Protein AF-A0A971G5B1-F1 (afdb_monomer_lite)

Structure (mmCIF, N/CA/C/O backbone):
data_AF-A0A971G5B1-F1
#
_entry.id   AF-A0A971G5B1-F1
#
loop_
_atom_site.group_PDB
_atom_site.id
_atom_site.type_symbol
_atom_site.label_atom_id
_atom_site.label_alt_id
_atom_site.label_comp_id
_atom_site.label_asym_id
_atom_site.label_entity_id
_atom_site.label_seq_id
_atom_site.pdbx_PDB_ins_code
_atom_site.Cartn_x
_atom_site.Cartn_y
_atom_site.Cartn_z
_atom_site.occupancy
_atom_site.B_iso_or_equiv
_atom_site.auth_seq_id
_atom_site.auth_comp_id
_atom_site.auth_asym_id
_atom_site.auth_atom_id
_atom_site.pdbx_PDB_model_num
ATOM 1 N N . MET A 1 1 ? 27.894 14.977 -51.352 1.00 36.97 1 MET A N 1
ATOM 2 C CA . MET A 1 1 ? 27.233 13.799 -50.747 1.00 36.97 1 MET A CA 1
ATOM 3 C C . MET A 1 1 ? 27.047 14.067 -49.264 1.00 36.97 1 MET A C 1
ATOM 5 O O . MET A 1 1 ? 28.036 14.262 -48.574 1.00 36.97 1 MET A O 1
ATOM 9 N N . ASN A 1 2 ? 25.802 14.174 -48.800 1.00 44.31 2 ASN A N 1
ATOM 10 C CA . ASN A 1 2 ? 25.480 14.494 -47.409 1.00 44.31 2 ASN A CA 1
ATOM 11 C C . ASN A 1 2 ? 25.246 13.177 -46.652 1.00 44.31 2 ASN A C 1
ATOM 13 O O . ASN A 1 2 ? 24.113 12.721 -46.500 1.00 44.31 2 ASN A O 1
ATOM 17 N N . THR A 1 3 ? 26.331 12.490 -46.297 1.00 57.59 3 THR A N 1
ATOM 18 C CA . THR A 1 3 ? 26.270 11.189 -45.623 1.00 57.59 3 THR A CA 1
ATOM 19 C C . THR A 1 3 ? 25.831 11.422 -44.182 1.00 57.59 3 THR A C 1
ATOM 21 O O . THR A 1 3 ? 26.613 11.898 -43.359 1.00 57.59 3 THR A O 1
ATOM 24 N N . ARG A 1 4 ? 24.560 11.150 -43.868 1.00 64.31 4 ARG A N 1
ATOM 25 C CA . ARG A 1 4 ? 24.084 11.234 -42.486 1.00 64.31 4 ARG A CA 1
ATOM 26 C C . ARG A 1 4 ? 24.861 10.215 -41.618 1.00 64.31 4 ARG A C 1
ATOM 28 O O . ARG A 1 4 ? 25.133 9.085 -42.034 1.00 64.31 4 ARG A O 1
ATOM 35 N N . MET A 1 5 ? 25.291 10.669 -40.438 1.00 75.19 5 MET A N 1
ATOM 36 C CA . MET A 1 5 ? 26.147 9.941 -39.484 1.00 75.19 5 MET A CA 1
ATOM 37 C C . MET A 1 5 ? 25.308 9.247 -38.396 1.00 75.19 5 MET A C 1
ATOM 39 O O . MET A 1 5 ? 25.526 9.428 -37.199 1.00 75.19 5 MET A O 1
ATOM 43 N N . ASP A 1 6 ? 24.299 8.496 -38.829 1.00 77.75 6 ASP A N 1
ATOM 44 C CA . ASP A 1 6 ? 23.228 7.913 -38.001 1.00 77.75 6 ASP A CA 1
ATOM 45 C C . ASP A 1 6 ? 23.685 6.707 -37.173 1.00 77.75 6 ASP A C 1
ATOM 47 O O . ASP A 1 6 ? 23.253 6.534 -36.033 1.00 77.75 6 ASP A O 1
ATOM 51 N N . THR A 1 7 ? 24.577 5.872 -37.711 1.00 84.12 7 THR A N 1
ATOM 52 C CA . THR A 1 7 ? 25.009 4.641 -37.036 1.00 84.12 7 THR A CA 1
ATOM 53 C C . THR A 1 7 ? 26.331 4.821 -36.290 1.00 84.12 7 THR A C 1
ATOM 55 O O . THR A 1 7 ? 27.147 5.697 -36.588 1.00 84.12 7 THR A O 1
ATOM 58 N N . LYS A 1 8 ? 26.553 3.994 -35.261 1.00 83.25 8 LYS A N 1
ATOM 59 C CA . LYS A 1 8 ? 27.810 3.972 -34.489 1.00 83.25 8 LYS A CA 1
ATOM 60 C C . LYS A 1 8 ? 29.012 3.639 -35.380 1.00 83.25 8 LYS A C 1
ATOM 62 O O . LYS A 1 8 ? 30.031 4.312 -35.292 1.00 83.25 8 LYS A O 1
ATOM 67 N N . GLU A 1 9 ? 28.868 2.651 -36.254 1.00 85.81 9 GLU A N 1
ATOM 68 C CA . GLU A 1 9 ? 29.929 2.181 -37.153 1.00 85.81 9 GLU A CA 1
ATOM 69 C C . GLU A 1 9 ? 30.379 3.270 -38.129 1.00 85.81 9 GLU A C 1
ATOM 71 O O . GLU A 1 9 ? 31.570 3.551 -38.218 1.00 85.81 9 GLU A O 1
ATOM 76 N N . LYS A 1 10 ? 29.433 3.973 -38.772 1.00 86.12 10 LYS A N 1
ATOM 77 C CA . LYS A 1 10 ? 29.744 5.098 -39.672 1.00 86.12 10 LYS A CA 1
ATOM 78 C C . LYS A 1 10 ? 30.523 6.206 -38.955 1.00 86.12 10 LYS A C 1
ATOM 80 O O . LYS A 1 10 ? 31.469 6.754 -39.514 1.00 86.12 10 LYS A O 1
ATOM 85 N N . ARG A 1 11 ? 30.147 6.522 -37.707 1.00 84.88 11 ARG A N 1
ATOM 86 C CA . ARG A 1 11 ? 30.820 7.547 -36.888 1.00 84.88 11 ARG A CA 1
ATOM 87 C C . ARG A 1 11 ? 32.252 7.160 -36.525 1.00 84.88 11 ARG A C 1
ATOM 89 O O . ARG A 1 11 ? 33.137 8.011 -36.580 1.00 84.88 11 ARG A O 1
ATOM 96 N N . LEU A 1 12 ? 32.475 5.895 -36.173 1.00 86.50 12 LEU A N 1
ATOM 97 C CA . LEU A 1 12 ? 33.806 5.378 -35.853 1.00 86.50 12 LEU A CA 1
ATOM 98 C C . LEU A 1 12 ? 34.696 5.310 -37.096 1.00 86.50 12 LEU A C 1
ATOM 100 O O . LEU A 1 12 ? 35.807 5.826 -37.046 1.00 86.50 12 LEU A O 1
ATOM 104 N N . ALA A 1 13 ? 34.177 4.796 -38.214 1.00 87.00 13 ALA A N 1
ATOM 105 C CA . ALA A 1 13 ? 34.902 4.724 -39.482 1.00 87.00 13 ALA A CA 1
ATOM 106 C C . ALA A 1 13 ? 35.325 6.114 -39.986 1.00 87.00 13 ALA A C 1
ATOM 108 O O . ALA A 1 13 ? 36.466 6.311 -40.399 1.00 87.00 13 ALA A O 1
ATOM 109 N N . TRP A 1 14 ? 34.439 7.114 -39.889 1.00 88.06 14 TRP A N 1
ATOM 110 C CA . TRP A 1 14 ? 34.781 8.492 -40.251 1.00 88.06 14 TRP A CA 1
ATOM 111 C C . TRP A 1 14 ? 35.889 9.061 -39.361 1.00 88.06 14 TRP A C 1
ATOM 113 O O . TRP A 1 14 ? 36.823 9.698 -39.848 1.00 88.06 14 TRP A O 1
ATOM 123 N N . ARG A 1 15 ? 35.805 8.816 -38.048 1.00 88.31 15 ARG A N 1
ATOM 124 C CA . ARG A 1 15 ? 36.831 9.260 -37.105 1.00 88.31 15 ARG A CA 1
ATOM 125 C C . ARG A 1 15 ? 38.169 8.591 -37.399 1.00 88.31 15 ARG A C 1
ATOM 127 O O . ARG A 1 15 ? 39.179 9.278 -37.431 1.00 88.31 15 ARG A O 1
ATOM 134 N N . GLU A 1 16 ? 38.187 7.285 -37.637 1.00 88.06 16 GLU A N 1
ATOM 135 C CA . GLU A 1 16 ? 39.403 6.553 -38.005 1.00 88.06 16 GLU A CA 1
ATOM 136 C C . GLU A 1 16 ? 40.026 7.101 -39.288 1.00 88.06 16 GLU A C 1
ATOM 138 O O . GLU A 1 16 ? 41.224 7.374 -39.305 1.00 88.06 16 GLU A O 1
ATOM 143 N N . GLN A 1 17 ? 39.213 7.388 -40.309 1.00 88.50 17 GLN A N 1
ATOM 144 C CA . GLN A 1 17 ? 39.678 8.029 -41.538 1.00 88.50 17 GLN A CA 1
ATOM 145 C C . GLN A 1 17 ? 40.284 9.420 -41.272 1.00 88.50 17 GLN A C 1
ATOM 147 O O . GLN A 1 17 ? 41.329 9.761 -41.831 1.00 88.50 17 GLN A O 1
ATOM 152 N N . ALA A 1 18 ? 39.668 10.223 -40.398 1.00 85.69 18 ALA A N 1
ATOM 153 C CA . ALA A 1 18 ? 40.193 11.529 -40.001 1.00 85.69 18 ALA A CA 1
ATOM 154 C C . ALA A 1 18 ? 41.517 11.415 -39.218 1.00 85.69 18 ALA A C 1
ATOM 156 O O . ALA A 1 18 ? 42.443 12.192 -39.460 1.00 85.69 18 ALA A O 1
ATOM 157 N N . LEU A 1 19 ? 41.638 10.428 -38.322 1.00 88.94 19 LEU A N 1
ATOM 158 C CA . LEU A 1 19 ? 42.871 10.142 -37.581 1.00 88.94 19 LEU A CA 1
ATOM 159 C C . LEU A 1 19 ? 43.990 9.661 -38.515 1.00 88.94 19 LEU A C 1
ATOM 161 O O . LEU A 1 19 ? 45.132 10.094 -38.380 1.00 88.94 19 LEU A O 1
ATOM 165 N N . GLU A 1 20 ? 43.679 8.806 -39.490 1.00 90.44 20 GLU A N 1
ATOM 166 C CA . GLU A 1 20 ? 44.644 8.339 -40.489 1.00 90.44 20 GLU A CA 1
ATOM 167 C C . GLU A 1 20 ? 45.128 9.489 -41.386 1.00 90.44 20 GLU A C 1
ATOM 169 O O . GLU A 1 20 ? 46.328 9.631 -41.629 1.00 90.44 20 GLU A O 1
ATOM 174 N N . ALA A 1 21 ? 44.216 10.362 -41.826 1.00 88.06 21 ALA A N 1
ATOM 175 C CA . ALA A 1 21 ? 44.566 11.563 -42.580 1.00 88.06 21 ALA A CA 1
ATOM 176 C C . ALA A 1 21 ? 45.463 12.514 -41.769 1.00 88.06 21 ALA A C 1
ATOM 178 O O . ALA A 1 21 ? 46.390 13.104 -42.326 1.00 88.06 21 ALA A O 1
ATOM 179 N N . ALA A 1 22 ? 45.231 12.638 -40.459 1.00 87.06 22 ALA A N 1
ATOM 180 C CA . ALA A 1 22 ? 46.085 13.421 -39.571 1.00 87.06 22 ALA A CA 1
ATOM 181 C C . ALA A 1 22 ? 47.486 12.801 -39.418 1.00 87.06 22 ALA A C 1
ATOM 183 O O . ALA A 1 22 ? 48.481 13.515 -39.538 1.00 87.06 22 ALA A O 1
ATOM 184 N N . ARG A 1 23 ? 47.586 11.472 -39.259 1.00 90.56 23 ARG A N 1
ATOM 185 C CA . ARG A 1 23 ? 48.877 10.754 -39.223 1.00 90.56 23 ARG A CA 1
ATOM 186 C C . ARG A 1 23 ? 49.682 10.966 -40.506 1.00 90.56 23 ARG A C 1
ATOM 188 O O . ARG A 1 23 ? 50.871 11.252 -40.436 1.00 90.56 23 ARG A O 1
ATOM 195 N N . LYS A 1 24 ? 49.032 10.912 -41.677 1.00 89.69 24 LYS A N 1
ATOM 196 C CA . LYS A 1 24 ? 49.673 11.185 -42.983 1.00 89.69 24 LYS A CA 1
ATOM 197 C C . LYS A 1 24 ? 50.220 12.612 -43.101 1.00 89.69 24 LYS A C 1
ATOM 199 O O . LYS A 1 24 ? 51.158 12.838 -43.855 1.00 89.69 24 LYS A O 1
ATOM 204 N N . ARG A 1 25 ? 49.654 13.564 -42.355 1.00 84.44 25 ARG A N 1
ATOM 205 C CA . ARG A 1 25 ? 50.124 14.958 -42.272 1.00 84.44 25 ARG A CA 1
ATOM 206 C C . ARG A 1 25 ? 51.208 15.175 -41.207 1.00 84.44 25 ARG A C 1
ATOM 208 O O . ARG A 1 25 ? 51.623 16.310 -41.013 1.00 84.44 25 ARG A O 1
ATOM 215 N N . GLY A 1 26 ? 51.656 14.117 -40.526 1.00 86.62 26 GLY A N 1
ATOM 216 C CA . GLY A 1 26 ? 52.679 14.190 -39.481 1.00 86.62 26 GLY A CA 1
ATOM 217 C C . GLY A 1 26 ? 52.151 14.597 -38.103 1.00 86.62 26 GLY A C 1
ATOM 218 O O . GLY A 1 26 ? 52.939 15.004 -37.255 1.00 86.62 26 GLY A O 1
ATOM 219 N N . ALA A 1 27 ? 50.837 14.512 -37.864 1.00 90.06 27 ALA A N 1
ATOM 220 C CA . ALA A 1 27 ? 50.267 14.798 -36.551 1.00 90.06 27 ALA A CA 1
ATOM 221 C C . ALA A 1 27 ? 50.475 13.643 -35.561 1.00 90.06 27 ALA A C 1
ATOM 223 O O . ALA A 1 27 ? 50.346 12.466 -35.911 1.00 90.06 27 ALA A O 1
ATOM 224 N N . THR A 1 28 ? 50.712 13.993 -34.300 1.00 92.00 28 THR A N 1
ATOM 225 C CA . THR A 1 28 ? 50.789 13.059 -33.177 1.00 92.00 28 THR A CA 1
ATOM 226 C C . THR A 1 28 ? 49.380 12.713 -32.714 1.00 92.00 28 THR A C 1
ATOM 228 O O . THR A 1 28 ? 48.596 13.595 -32.366 1.00 92.00 28 THR A O 1
ATOM 231 N N . VAL A 1 29 ? 49.047 11.422 -32.704 1.00 93.06 29 VAL A N 1
ATOM 232 C CA . VAL A 1 29 ? 47.752 10.916 -32.232 1.00 93.06 29 VAL A CA 1
ATOM 233 C C . VAL A 1 29 ? 47.970 10.112 -30.957 1.00 93.06 29 VAL A C 1
ATOM 235 O O . VAL A 1 29 ? 48.630 9.075 -30.997 1.00 93.06 29 VAL A O 1
ATOM 238 N N . THR A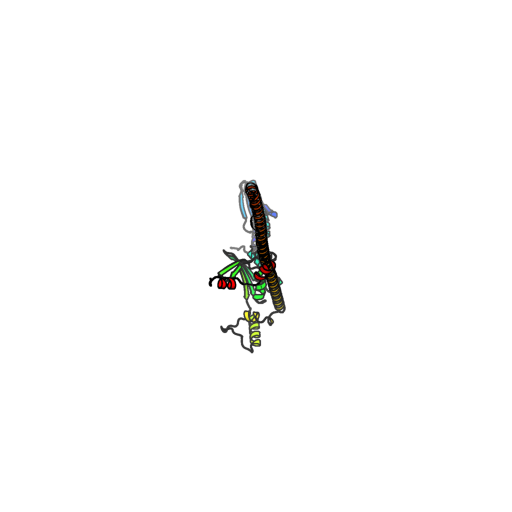 1 30 ? 47.377 10.559 -29.853 1.00 93.06 30 THR A N 1
ATOM 239 C CA . THR A 1 30 ? 47.494 9.925 -28.533 1.00 93.06 30 THR A CA 1
ATOM 240 C C . THR A 1 30 ? 46.123 9.472 -28.046 1.00 93.06 30 THR A C 1
ATOM 242 O O . THR A 1 30 ? 45.138 10.207 -28.143 1.00 93.06 30 THR A O 1
ATOM 245 N N . HIS A 1 31 ? 46.061 8.249 -27.523 1.00 92.25 31 HIS A N 1
ATOM 246 C CA . HIS A 1 31 ? 44.866 7.681 -26.909 1.00 92.25 31 HIS A CA 1
ATOM 247 C C . HIS A 1 31 ? 44.945 7.845 -25.389 1.00 92.25 31 HIS A C 1
ATOM 249 O O . HIS A 1 31 ? 45.971 7.510 -24.805 1.00 92.25 31 HIS A O 1
ATOM 255 N N . HIS A 1 32 ? 43.853 8.306 -24.775 1.00 91.06 32 HIS A N 1
ATOM 256 C CA . HIS A 1 32 ? 43.714 8.528 -23.331 1.00 91.06 32 HIS A CA 1
ATOM 257 C C . HIS A 1 32 ? 42.562 7.658 -22.795 1.00 91.06 32 HIS A C 1
ATOM 259 O O . HIS A 1 32 ? 41.411 8.116 -22.749 1.00 91.06 32 HIS A O 1
ATOM 265 N N . PRO A 1 33 ? 42.810 6.368 -22.479 1.00 89.12 33 PRO A N 1
ATOM 266 C CA . PRO A 1 33 ? 41.766 5.418 -22.083 1.00 89.12 33 PRO A CA 1
ATOM 267 C C . PRO A 1 33 ? 40.991 5.830 -20.826 1.00 89.12 33 PRO A C 1
ATOM 269 O O . PRO A 1 33 ? 39.790 5.591 -20.735 1.00 89.12 33 PRO A O 1
ATOM 272 N N . GLU A 1 34 ? 41.653 6.476 -19.870 1.00 88.69 34 GLU A N 1
ATOM 273 C CA . GLU A 1 34 ? 41.079 6.942 -18.606 1.00 88.69 34 GLU A CA 1
ATOM 274 C C . GLU A 1 34 ? 39.993 8.010 -18.797 1.00 88.69 34 GLU A C 1
ATOM 276 O O . GLU A 1 34 ? 39.015 8.046 -18.046 1.00 88.69 34 GLU A O 1
ATOM 281 N N . ALA A 1 35 ? 40.137 8.846 -19.827 1.00 87.88 35 ALA A N 1
ATOM 282 C CA . ALA A 1 35 ? 39.182 9.886 -20.197 1.00 87.88 35 ALA A CA 1
ATOM 283 C C . ALA A 1 35 ? 38.205 9.438 -21.302 1.00 87.88 35 ALA A C 1
ATOM 285 O O . ALA A 1 35 ? 37.265 10.172 -21.618 1.00 87.88 35 ALA A O 1
ATOM 286 N N . ASP A 1 36 ? 38.401 8.246 -21.881 1.00 90.88 36 ASP A N 1
ATOM 287 C CA . ASP A 1 36 ? 37.715 7.800 -23.100 1.00 90.88 36 ASP A CA 1
ATOM 288 C C . ASP A 1 36 ? 37.842 8.856 -24.220 1.00 90.88 36 ASP A C 1
ATOM 290 O O . ASP A 1 36 ? 36.853 9.251 -24.838 1.00 90.88 36 ASP A O 1
ATOM 294 N N . SER A 1 37 ? 39.058 9.376 -24.439 1.00 92.75 37 SER A N 1
ATOM 295 C CA . SER A 1 37 ? 39.327 10.462 -25.395 1.00 92.75 37 SER A CA 1
ATOM 296 C C . SER A 1 37 ? 40.548 10.173 -26.274 1.00 92.75 37 SER A C 1
ATOM 298 O O . SER A 1 37 ? 41.476 9.464 -25.887 1.00 92.75 37 SER A O 1
ATOM 300 N N . ILE A 1 38 ? 40.565 10.742 -27.480 1.00 93.81 38 ILE A N 1
ATOM 301 C CA . ILE A 1 38 ? 41.700 10.692 -28.414 1.00 93.81 38 ILE A CA 1
ATOM 302 C C . ILE A 1 38 ? 42.102 12.124 -28.747 1.00 93.81 38 ILE A C 1
ATOM 304 O O . ILE A 1 38 ? 41.263 12.904 -29.198 1.00 93.81 38 ILE A O 1
ATOM 308 N N . SER A 1 39 ? 43.375 12.465 -28.560 1.00 93.50 39 SER A N 1
ATOM 309 C CA . SER A 1 39 ? 43.924 13.771 -28.931 1.00 93.50 39 SER A CA 1
ATOM 310 C C . SER A 1 39 ? 44.787 13.670 -30.183 1.00 93.50 39 SER A C 1
ATOM 312 O O . SER A 1 39 ? 45.594 12.753 -30.316 1.00 93.50 39 SER A O 1
ATOM 314 N N . VAL A 1 40 ? 44.657 14.648 -31.070 1.00 93.62 40 VAL A N 1
ATOM 315 C CA . VAL A 1 40 ? 45.487 14.842 -32.259 1.00 93.62 40 VAL A CA 1
ATOM 316 C C . VAL A 1 40 ? 46.152 16.201 -32.137 1.00 93.62 40 VAL A C 1
ATOM 318 O O . VAL A 1 40 ? 45.446 17.206 -32.044 1.00 93.62 40 VAL A O 1
ATOM 321 N N . SER A 1 41 ? 47.479 16.246 -32.148 1.00 92.94 41 SER A N 1
ATOM 322 C CA . SER A 1 41 ? 48.231 17.496 -32.103 1.00 92.94 41 SER A CA 1
ATOM 323 C C . SER A 1 41 ? 49.297 17.569 -33.185 1.00 92.94 41 SER A C 1
ATOM 325 O O . SER A 1 41 ? 49.881 16.560 -33.575 1.00 92.94 41 SER A O 1
ATOM 327 N N . TRP A 1 42 ? 49.543 18.766 -33.707 1.00 91.69 42 TRP A N 1
ATOM 328 C CA . TRP A 1 42 ? 50.647 19.009 -34.635 1.00 91.69 42 TRP A CA 1
ATOM 329 C C . TRP A 1 42 ? 51.086 20.466 -34.603 1.00 91.69 42 TRP A C 1
ATOM 331 O O . TRP A 1 42 ? 50.333 21.362 -34.216 1.00 91.69 42 TRP A O 1
ATOM 341 N N . GLN A 1 43 ? 52.322 20.700 -35.027 1.00 89.75 43 GLN A N 1
ATOM 342 C CA . GLN A 1 43 ? 52.901 22.030 -35.128 1.00 89.75 43 GLN A CA 1
ATOM 343 C C . GLN A 1 43 ? 52.883 22.489 -36.589 1.00 89.75 43 GLN A C 1
ATOM 345 O O . GLN A 1 43 ? 53.393 21.805 -37.473 1.00 89.75 43 GLN A O 1
ATOM 350 N N . SER A 1 44 ? 52.297 23.658 -36.843 1.00 82.31 44 SER A N 1
ATOM 351 C CA . SER A 1 44 ? 52.205 24.276 -38.166 1.00 82.31 44 SER A CA 1
ATOM 352 C C . SER A 1 44 ? 53.017 25.574 -38.189 1.00 82.31 44 SER A C 1
ATOM 354 O O . SER A 1 44 ? 52.467 26.660 -38.022 1.00 82.31 44 SER A O 1
ATOM 356 N N . GLY A 1 45 ? 54.330 25.471 -38.402 1.00 81.25 45 GLY A N 1
ATOM 357 C CA . GLY A 1 45 ? 55.264 26.606 -38.353 1.00 81.25 45 GLY A CA 1
ATOM 358 C C . GLY A 1 45 ? 55.790 26.902 -36.941 1.00 81.25 45 GLY A C 1
ATOM 359 O O . GLY A 1 45 ? 55.570 26.134 -36.008 1.00 81.25 45 GLY A O 1
ATOM 360 N N . GLU A 1 46 ? 56.507 28.013 -36.761 1.00 77.50 46 GLU A N 1
ATOM 361 C CA . GLU A 1 46 ? 57.261 28.270 -35.518 1.00 77.50 46 GLU A CA 1
ATOM 362 C C . GLU A 1 46 ? 56.382 28.568 -34.290 1.00 77.50 46 GLU A C 1
ATOM 364 O O . GLU A 1 46 ? 56.756 28.218 -33.177 1.00 77.50 46 GLU A O 1
ATOM 369 N N . ASN A 1 47 ? 55.197 29.165 -34.473 1.00 85.12 47 ASN A N 1
ATOM 370 C CA . ASN A 1 47 ? 54.378 29.704 -33.372 1.00 85.12 47 ASN A CA 1
ATOM 371 C C . ASN A 1 47 ? 52.898 29.287 -33.427 1.00 85.12 47 ASN A C 1
ATOM 373 O O . ASN A 1 47 ? 52.017 30.043 -33.005 1.00 85.12 47 ASN A O 1
ATOM 377 N N . ARG A 1 48 ? 52.595 28.110 -33.985 1.00 90.12 48 ARG A N 1
ATOM 378 C CA . ARG A 1 48 ? 51.215 27.618 -34.091 1.00 90.12 48 ARG A CA 1
ATOM 379 C C . ARG A 1 48 ? 51.139 26.113 -33.856 1.00 90.12 48 ARG A C 1
ATOM 381 O O . ARG A 1 48 ? 51.666 25.322 -34.631 1.00 90.12 48 ARG A O 1
ATOM 388 N N . PHE A 1 49 ? 50.435 25.745 -32.794 1.00 91.12 49 PHE A N 1
ATOM 389 C CA . PHE A 1 49 ? 50.225 24.377 -32.333 1.00 91.12 49 PHE A CA 1
ATOM 390 C C . PHE A 1 49 ? 48.736 24.069 -32.366 1.00 91.12 49 PHE A C 1
ATOM 392 O O . PHE A 1 49 ? 47.958 24.753 -31.710 1.00 91.12 49 PHE A O 1
ATOM 399 N N . GLU A 1 50 ? 48.316 23.078 -33.135 1.00 91.25 50 GLU A N 1
ATOM 400 C CA . GLU A 1 50 ? 46.904 22.725 -33.268 1.00 91.25 50 GLU A CA 1
ATOM 401 C C . GLU A 1 50 ? 46.601 21.483 -32.436 1.00 91.25 50 GLU A C 1
ATOM 403 O O . GLU A 1 50 ? 47.386 20.538 -32.424 1.00 91.25 50 GLU A O 1
ATOM 408 N N . LEU A 1 51 ? 45.472 21.500 -31.724 1.00 94.44 51 LEU A N 1
ATOM 409 C CA . LEU A 1 51 ? 44.990 20.401 -30.895 1.00 94.44 51 LEU A CA 1
ATOM 410 C C . LEU A 1 51 ? 43.523 20.133 -31.209 1.00 94.44 51 LEU A C 1
ATOM 412 O O . LEU A 1 51 ? 42.670 21.020 -31.124 1.00 94.44 51 LEU A O 1
ATOM 416 N N . THR A 1 52 ? 43.238 18.877 -31.524 1.00 92.81 52 THR A N 1
ATOM 417 C CA . THR A 1 52 ? 41.892 18.359 -31.743 1.00 92.81 52 THR A CA 1
ATOM 418 C C . THR A 1 52 ? 41.638 17.195 -30.795 1.00 92.81 52 THR A C 1
ATOM 420 O O . THR A 1 52 ? 42.447 16.275 -30.734 1.00 92.81 52 THR A O 1
ATOM 423 N N . ILE A 1 53 ? 40.524 17.204 -30.065 1.00 93.81 53 ILE A N 1
ATOM 424 C CA . ILE A 1 53 ? 40.153 16.135 -29.127 1.00 93.81 53 ILE A CA 1
ATOM 425 C C . ILE A 1 53 ? 38.814 15.533 -29.538 1.00 93.81 53 ILE A C 1
ATOM 427 O O . ILE A 1 53 ? 37.845 16.256 -29.775 1.00 93.81 53 ILE A O 1
ATOM 431 N N . TYR A 1 54 ? 38.751 14.206 -29.578 1.00 93.12 54 TYR A N 1
ATOM 432 C CA . TYR A 1 54 ? 37.537 13.428 -29.800 1.00 93.12 54 TYR A CA 1
ATOM 433 C C . TYR A 1 54 ? 37.179 12.671 -28.524 1.00 93.12 54 TYR A C 1
ATOM 435 O O . TYR A 1 54 ? 37.976 11.858 -28.062 1.00 93.12 54 TYR A O 1
ATOM 443 N N . ASP A 1 55 ? 35.974 12.889 -27.992 1.00 90.06 55 ASP A N 1
ATOM 444 C CA . ASP A 1 55 ? 35.493 12.173 -26.807 1.00 90.06 55 ASP A CA 1
ATOM 445 C C . ASP A 1 55 ? 34.575 10.996 -27.182 1.00 90.06 55 ASP A C 1
ATOM 447 O O . ASP A 1 55 ? 33.658 11.110 -28.005 1.00 90.06 55 ASP A O 1
ATOM 451 N N . GLY A 1 56 ? 34.783 9.859 -26.527 1.00 86.31 56 GLY A N 1
ATOM 452 C CA . GLY A 1 56 ? 33.987 8.642 -26.632 1.00 86.31 56 GLY A CA 1
ATOM 453 C C . GLY A 1 56 ? 33.858 8.123 -28.055 1.00 86.31 56 GLY A C 1
ATOM 454 O O . GLY A 1 56 ? 34.834 7.718 -28.676 1.00 86.31 56 GLY A O 1
ATOM 455 N N . MET A 1 57 ? 32.635 8.111 -28.587 1.00 82.56 57 MET A N 1
ATOM 456 C CA . MET A 1 57 ? 32.325 7.647 -29.950 1.00 82.56 57 MET A CA 1
ATOM 457 C C . MET A 1 57 ? 31.856 8.793 -30.859 1.00 82.56 57 MET A C 1
ATOM 459 O O . MET A 1 57 ? 31.203 8.558 -31.879 1.00 82.56 57 MET A O 1
ATOM 463 N N . ALA A 1 58 ? 32.118 10.045 -30.473 1.00 81.25 58 ALA A N 1
ATOM 464 C CA . ALA A 1 58 ? 31.731 11.200 -31.266 1.00 81.25 58 ALA A CA 1
ATOM 465 C C . ALA A 1 58 ? 32.604 11.309 -32.526 1.00 81.25 58 ALA A C 1
ATOM 467 O O . ALA A 1 58 ? 33.828 11.208 -32.463 1.00 81.25 58 ALA A O 1
ATOM 468 N N . TYR A 1 59 ? 31.961 11.537 -33.675 1.00 80.88 59 TYR A N 1
ATOM 469 C CA . TYR A 1 59 ? 32.664 11.849 -34.924 1.00 80.88 59 TYR A CA 1
ATOM 470 C C . TYR A 1 59 ? 33.067 13.330 -34.986 1.00 80.88 59 TYR A C 1
ATOM 472 O O 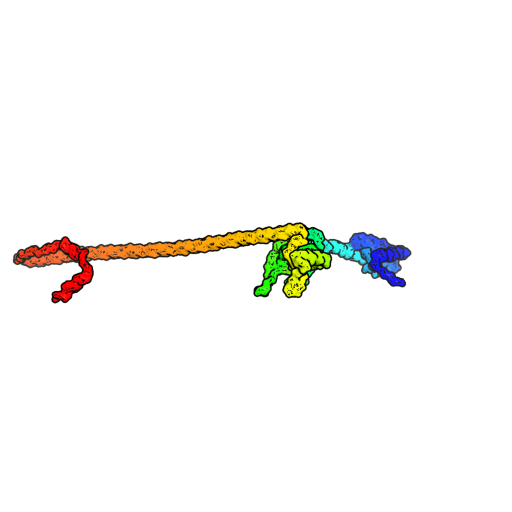. TYR A 1 59 ? 34.057 13.676 -35.613 1.00 80.88 59 TYR A O 1
ATOM 480 N N . LYS A 1 60 ? 32.318 14.219 -34.320 1.00 85.50 60 LYS A N 1
ATOM 481 C CA . LYS A 1 60 ? 32.662 15.638 -34.203 1.00 85.50 60 LYS A CA 1
ATOM 482 C C . LYS A 1 60 ? 33.657 15.823 -33.049 1.00 85.50 60 LYS A C 1
ATOM 484 O O . LYS A 1 60 ? 33.390 15.290 -31.970 1.00 85.50 60 LYS A O 1
ATOM 489 N N . PRO A 1 61 ? 34.755 16.573 -33.238 1.00 89.12 61 PRO A N 1
ATOM 490 C CA . PRO A 1 61 ? 35.683 16.850 -32.152 1.00 89.12 61 PRO A CA 1
ATOM 491 C C . PRO A 1 61 ? 35.023 17.727 -31.083 1.00 89.12 61 PRO A C 1
ATOM 493 O O . PRO A 1 61 ? 34.279 18.660 -31.398 1.00 89.12 61 PRO A O 1
ATOM 496 N N . SER A 1 62 ? 35.310 17.422 -29.821 1.00 88.81 62 SER A N 1
ATOM 497 C CA . SER A 1 62 ? 34.866 18.196 -28.658 1.00 88.81 62 SER A CA 1
ATOM 498 C C . SER A 1 62 ? 35.669 19.482 -28.490 1.00 88.81 62 SER A C 1
ATOM 500 O O . SER A 1 62 ? 35.139 20.489 -28.030 1.00 88.81 62 SER A O 1
ATOM 502 N N . LEU A 1 63 ? 36.942 19.449 -28.887 1.00 89.38 63 LEU A N 1
ATOM 503 C CA . LEU A 1 63 ? 37.842 20.595 -28.890 1.00 89.38 63 LEU A CA 1
ATOM 504 C C . LEU A 1 63 ? 38.604 20.614 -30.214 1.00 89.38 63 LEU A C 1
ATOM 506 O O . LEU A 1 63 ? 39.077 19.575 -30.662 1.00 89.38 63 LEU A O 1
ATOM 510 N N . CYS A 1 64 ? 38.722 21.783 -30.833 1.00 91.12 64 CYS A N 1
ATOM 511 C CA . CYS A 1 64 ? 39.537 22.001 -32.025 1.00 91.12 64 CYS A CA 1
ATOM 512 C C . CYS A 1 64 ? 40.059 23.437 -31.972 1.00 91.12 64 CYS A C 1
ATOM 514 O O . CYS A 1 64 ? 39.339 24.376 -32.317 1.00 91.12 64 CYS A O 1
ATOM 516 N N . CYS A 1 65 ? 41.277 23.621 -31.464 1.00 91.00 65 CYS A N 1
ATOM 517 C CA . CYS A 1 65 ? 41.846 24.943 -31.206 1.00 91.00 65 CYS A CA 1
ATOM 518 C C . CYS A 1 65 ? 43.321 25.006 -31.608 1.00 91.00 65 CYS A C 1
ATOM 520 O O . CYS A 1 65 ? 44.037 24.008 -31.545 1.00 91.00 65 CYS A O 1
ATOM 522 N N . ALA A 1 66 ? 43.772 26.203 -31.984 1.00 91.31 66 ALA A N 1
ATOM 523 C CA . ALA A 1 66 ? 45.175 26.502 -32.231 1.00 91.31 66 ALA A CA 1
ATOM 524 C C . ALA A 1 66 ? 45.742 27.364 -31.095 1.00 91.31 66 ALA A C 1
ATOM 526 O O . ALA A 1 66 ? 45.083 28.273 -30.591 1.00 91.31 66 ALA A O 1
ATOM 527 N N . PHE A 1 67 ? 46.982 27.088 -30.717 1.00 92.38 67 PHE A N 1
ATOM 528 C CA . PHE A 1 67 ? 47.700 27.695 -29.609 1.00 92.38 67 PHE A CA 1
ATOM 529 C C . PHE A 1 67 ? 49.005 28.308 -30.107 1.00 92.38 67 PHE A C 1
ATOM 531 O O . PHE A 1 67 ? 49.623 27.822 -31.052 1.00 92.38 67 PHE A O 1
ATOM 538 N N . ARG A 1 68 ? 49.442 29.380 -29.442 1.00 90.75 68 ARG A N 1
ATOM 539 C CA . ARG A 1 68 ? 50.685 30.085 -29.786 1.00 90.75 68 ARG A CA 1
ATOM 540 C C . ARG A 1 68 ? 51.941 29.365 -29.287 1.00 90.75 68 ARG A C 1
ATOM 542 O O . ARG A 1 68 ? 53.001 29.514 -29.876 1.00 90.75 68 ARG A O 1
ATOM 549 N N . THR A 1 69 ? 51.825 28.603 -28.199 1.00 91.94 69 THR A N 1
ATOM 550 C CA . THR A 1 69 ? 52.935 27.880 -27.566 1.00 91.94 69 THR A CA 1
ATOM 551 C C . THR A 1 69 ? 52.531 26.443 -27.247 1.00 91.94 69 THR A C 1
ATOM 553 O O . THR A 1 69 ? 51.364 26.178 -26.942 1.00 91.94 69 THR A O 1
ATOM 556 N N . ALA A 1 70 ? 53.502 25.526 -27.269 1.00 89.38 70 ALA A N 1
ATOM 557 C CA . ALA A 1 70 ? 53.291 24.118 -26.928 1.00 89.38 70 ALA A CA 1
ATOM 558 C C . ALA A 1 70 ? 52.787 23.935 -25.486 1.00 89.38 70 ALA A C 1
ATOM 560 O O . ALA A 1 70 ? 51.900 23.125 -25.240 1.00 89.38 70 ALA A O 1
ATOM 561 N N . GLN A 1 71 ? 53.288 24.743 -24.543 1.00 92.19 71 GLN A N 1
ATOM 562 C CA . GLN A 1 71 ? 52.877 24.681 -23.139 1.00 92.19 71 GLN A CA 1
ATOM 563 C C . GLN A 1 71 ? 51.374 24.943 -22.960 1.00 92.19 71 GLN A C 1
ATOM 565 O O . GLN A 1 71 ? 50.690 24.163 -22.308 1.00 92.19 71 GLN A O 1
ATOM 570 N N . ARG A 1 72 ? 50.828 25.994 -23.590 1.00 91.38 72 ARG A N 1
ATOM 571 C CA . ARG A 1 72 ? 49.394 26.322 -23.467 1.00 91.38 72 ARG A CA 1
ATOM 572 C C . ARG A 1 72 ? 48.500 25.269 -24.117 1.00 91.38 72 ARG A C 1
ATOM 574 O O . ARG A 1 72 ? 47.383 25.053 -23.659 1.00 91.38 72 ARG A O 1
ATOM 581 N N . MET A 1 73 ? 48.988 24.624 -25.179 1.00 93.19 73 MET A N 1
ATOM 582 C CA . MET A 1 73 ? 48.311 23.482 -25.789 1.00 93.19 73 MET A CA 1
ATOM 583 C C . MET A 1 73 ? 48.256 22.298 -24.814 1.00 93.19 73 MET A C 1
ATOM 585 O O . MET A 1 73 ? 47.194 21.703 -24.650 1.00 93.19 73 MET A O 1
ATOM 589 N N . GLN A 1 74 ? 49.375 21.986 -24.153 1.00 92.12 74 GLN A N 1
ATOM 590 C CA . GLN A 1 74 ? 49.446 20.889 -23.190 1.00 92.12 74 GLN A CA 1
ATOM 591 C C . GLN A 1 74 ? 48.559 21.150 -21.965 1.00 92.12 74 GLN A C 1
ATOM 593 O O . GLN A 1 74 ? 47.766 20.292 -21.600 1.00 92.12 74 GLN A O 1
ATOM 598 N N . GLU A 1 75 ? 48.583 22.364 -21.409 1.00 94.06 75 GLU A N 1
ATOM 599 C CA . GLU A 1 75 ? 47.691 22.768 -20.310 1.00 94.06 75 GLU A CA 1
ATOM 600 C C . GLU A 1 75 ? 46.204 22.621 -20.684 1.00 94.06 75 GLU A C 1
ATOM 602 O O . GLU A 1 75 ? 45.384 22.193 -19.868 1.00 94.06 75 GLU A O 1
ATOM 607 N N . ALA A 1 76 ? 45.835 22.960 -21.925 1.00 92.25 76 ALA A N 1
ATOM 608 C CA . ALA A 1 76 ? 44.468 22.797 -22.416 1.00 92.25 76 ALA A CA 1
ATOM 609 C C . ALA A 1 76 ? 44.074 21.320 -22.578 1.00 92.25 76 ALA A C 1
ATOM 611 O O . ALA A 1 76 ? 42.939 20.961 -22.253 1.00 92.25 76 ALA A O 1
ATOM 612 N N . LEU A 1 77 ? 44.999 20.473 -23.046 1.00 94.00 77 LEU A N 1
ATOM 613 C CA . LEU A 1 77 ? 44.807 19.025 -23.117 1.00 94.00 77 LEU A CA 1
ATOM 614 C C . LEU A 1 77 ? 44.594 18.442 -21.716 1.00 94.00 77 LEU A C 1
ATOM 616 O O . LEU A 1 77 ? 43.573 17.796 -21.482 1.00 94.00 77 LEU A O 1
ATOM 620 N N . ASP A 1 78 ? 45.493 18.736 -20.779 1.00 94.31 78 ASP A N 1
ATOM 621 C CA . ASP A 1 78 ? 45.440 18.218 -19.410 1.00 94.31 78 ASP A CA 1
ATOM 622 C C . ASP A 1 78 ? 44.143 18.646 -18.713 1.00 94.31 78 ASP A C 1
ATOM 624 O O . ASP A 1 78 ? 43.442 17.821 -18.124 1.00 94.31 78 ASP A O 1
ATOM 628 N N . LYS A 1 79 ? 43.749 19.917 -18.859 1.00 95.38 79 LYS A N 1
ATOM 629 C CA . LYS A 1 79 ? 42.478 20.429 -18.329 1.00 95.38 79 LYS A CA 1
ATOM 630 C C . LYS A 1 79 ? 41.266 19.711 -18.930 1.00 95.38 79 LYS A C 1
ATOM 632 O O . LYS A 1 79 ? 40.311 19.416 -18.208 1.00 95.38 79 LYS A O 1
ATOM 637 N N . HIS A 1 80 ? 41.267 19.437 -20.237 1.00 94.62 80 HIS A N 1
ATOM 638 C CA . HIS A 1 80 ? 40.170 18.710 -20.890 1.00 94.62 80 HIS A CA 1
ATOM 639 C C . HIS A 1 80 ? 40.069 17.275 -20.366 1.00 94.62 80 HIS A C 1
ATOM 641 O O . HIS A 1 80 ? 38.980 16.842 -19.986 1.00 94.62 80 HIS A O 1
ATOM 647 N N . LEU A 1 81 ? 41.197 16.564 -20.277 1.00 94.12 81 LEU A N 1
ATOM 648 C CA . LEU A 1 81 ? 41.259 15.191 -19.767 1.00 94.12 81 LEU A CA 1
ATOM 649 C C . LEU A 1 81 ? 40.839 15.109 -18.290 1.00 94.12 81 LEU A C 1
ATOM 651 O O . LEU A 1 81 ? 40.048 14.238 -17.923 1.00 94.12 81 LEU A O 1
ATOM 655 N N . GLN A 1 82 ? 41.272 16.050 -17.447 1.00 93.56 82 GLN A N 1
ATOM 656 C CA . GLN A 1 82 ? 40.848 16.145 -16.043 1.00 93.56 82 GLN A CA 1
ATOM 657 C C . GLN A 1 82 ? 39.336 16.374 -15.909 1.00 93.56 82 GLN A C 1
ATOM 659 O O . GLN A 1 82 ? 38.653 15.665 -15.170 1.00 93.56 82 GLN A O 1
ATOM 664 N N . ASN A 1 83 ? 38.774 17.318 -16.668 1.00 92.88 83 ASN A N 1
ATOM 665 C CA . ASN A 1 83 ? 37.330 17.560 -16.657 1.00 92.88 83 ASN A CA 1
ATOM 666 C C . ASN A 1 83 ? 36.548 16.330 -17.134 1.00 92.88 83 ASN A C 1
ATOM 668 O O . ASN A 1 83 ? 35.491 15.998 -16.591 1.00 92.88 83 ASN A O 1
ATOM 672 N N . ARG A 1 84 ? 37.071 15.633 -18.147 1.00 92.31 84 ARG A N 1
ATOM 673 C CA . ARG A 1 84 ? 36.435 14.455 -18.730 1.00 92.31 84 ARG A CA 1
ATOM 674 C C . ARG A 1 84 ? 36.436 13.264 -17.775 1.00 92.31 84 ARG A C 1
ATOM 676 O O . ARG A 1 84 ? 35.391 12.639 -17.594 1.00 92.31 84 ARG A O 1
ATOM 683 N N . THR A 1 85 ? 37.566 12.981 -17.133 1.00 92.06 85 THR A N 1
ATOM 684 C CA . THR A 1 85 ? 37.689 11.920 -16.120 1.00 92.06 85 THR A CA 1
ATOM 685 C C . THR A 1 85 ? 36.789 12.199 -14.913 1.00 92.06 85 THR A C 1
ATOM 687 O O . THR A 1 85 ? 36.032 11.317 -14.498 1.00 92.06 85 THR A O 1
ATOM 690 N N . ALA A 1 86 ? 36.760 13.441 -14.414 1.00 89.75 86 ALA A N 1
ATOM 691 C CA . ALA A 1 86 ? 35.856 13.862 -13.340 1.00 89.75 86 ALA A CA 1
ATOM 692 C C . ALA A 1 86 ? 34.370 13.711 -13.725 1.00 89.75 86 ALA A C 1
ATOM 694 O O . ALA A 1 86 ? 33.551 13.241 -12.925 1.00 89.75 86 ALA A O 1
ATOM 695 N N . TRP A 1 87 ? 34.009 14.048 -14.967 1.00 87.62 87 TRP A N 1
ATOM 696 C CA . TRP A 1 87 ? 32.657 13.847 -15.491 1.00 87.62 87 TRP A CA 1
ATOM 697 C C . TRP A 1 87 ? 32.287 12.359 -15.601 1.00 87.62 87 TRP A C 1
ATOM 699 O O . TRP A 1 87 ? 31.192 11.971 -15.188 1.00 87.62 87 TRP A O 1
ATOM 709 N N . LEU A 1 88 ? 33.192 11.503 -16.094 1.00 87.06 88 LEU A N 1
ATOM 710 C CA . LEU A 1 88 ? 32.979 10.050 -16.167 1.00 87.06 88 LEU A CA 1
ATOM 711 C C . LEU A 1 88 ? 32.794 9.428 -14.775 1.00 87.06 88 LEU A C 1
ATOM 713 O O . LEU A 1 88 ? 31.890 8.609 -14.584 1.00 87.06 88 LEU A O 1
ATOM 717 N N . ALA A 1 89 ? 33.595 9.848 -13.792 1.00 84.56 89 ALA A N 1
ATOM 718 C CA . ALA A 1 89 ? 33.454 9.427 -12.399 1.00 84.56 89 ALA A CA 1
ATOM 719 C C . ALA A 1 89 ? 32.106 9.873 -11.803 1.00 84.56 89 ALA A C 1
ATOM 721 O O . ALA A 1 89 ? 31.391 9.076 -11.191 1.00 84.56 89 ALA A O 1
ATOM 722 N N . SER A 1 90 ? 31.700 11.120 -12.060 1.00 78.62 90 SER A N 1
ATOM 723 C CA . SER A 1 90 ? 30.403 11.656 -11.627 1.00 78.62 90 SER A CA 1
ATOM 724 C C . SER A 1 90 ? 29.231 10.896 -12.251 1.00 78.62 90 SER A C 1
ATOM 726 O O . SER A 1 90 ? 28.267 10.568 -11.562 1.00 78.62 90 SER A O 1
ATOM 728 N N . LYS A 1 91 ? 29.323 10.539 -13.536 1.00 75.25 91 LYS A N 1
ATOM 729 C CA . LYS A 1 91 ? 28.290 9.765 -14.234 1.00 75.25 91 LYS A CA 1
ATOM 730 C C . LYS A 1 91 ? 28.095 8.378 -13.616 1.00 75.25 91 LYS A C 1
ATOM 732 O O . LYS A 1 91 ? 26.951 7.981 -13.398 1.00 75.25 91 LYS A O 1
ATOM 737 N N . LYS A 1 92 ? 29.185 7.678 -13.271 1.00 67.81 92 LYS A N 1
ATOM 738 C CA . LYS A 1 92 ? 29.119 6.397 -12.540 1.00 67.81 92 LYS A CA 1
ATOM 739 C C . LYS A 1 92 ? 28.420 6.560 -11.181 1.00 67.81 92 LYS A C 1
ATOM 741 O O . LYS A 1 92 ? 27.546 5.765 -10.851 1.00 67.81 92 LYS A O 1
ATOM 746 N N . ASN A 1 93 ? 28.727 7.630 -10.445 1.00 62.12 93 ASN A N 1
ATOM 747 C CA . ASN A 1 93 ? 28.114 7.916 -9.142 1.00 62.12 93 ASN A CA 1
ATOM 748 C C . ASN A 1 93 ? 26.620 8.283 -9.225 1.00 62.12 93 ASN A C 1
ATOM 750 O O . ASN A 1 93 ? 25.847 7.891 -8.353 1.00 62.12 93 ASN A O 1
ATOM 754 N N . VAL A 1 94 ? 26.193 9.010 -10.263 1.00 58.72 94 VAL A N 1
ATOM 755 C CA . VAL A 1 94 ? 24.779 9.376 -10.480 1.00 58.72 94 VAL A CA 1
ATOM 756 C C . VAL A 1 94 ? 23.949 8.164 -10.899 1.00 58.72 94 VAL A C 1
ATOM 758 O O . VAL A 1 94 ? 22.817 8.001 -10.441 1.00 58.72 94 VAL A O 1
ATOM 761 N N . GLN A 1 95 ? 24.508 7.288 -11.735 1.00 54.19 95 GLN A N 1
ATOM 762 C CA . GLN A 1 95 ? 23.812 6.093 -12.209 1.00 54.19 95 GLN A CA 1
ATOM 763 C C . GLN A 1 95 ? 23.516 5.098 -11.072 1.00 54.19 95 GLN A C 1
ATOM 765 O O . GLN A 1 95 ? 22.503 4.411 -11.129 1.00 54.19 95 GLN A O 1
ATOM 770 N N . GLY A 1 96 ? 24.325 5.096 -10.005 1.00 52.12 96 GLY A N 1
ATOM 771 C CA . GLY A 1 96 ? 24.080 4.324 -8.780 1.00 52.12 96 GLY A CA 1
ATOM 772 C C . GLY A 1 96 ? 23.205 5.007 -7.715 1.00 52.12 96 GLY A C 1
ATOM 773 O O . GLY A 1 96 ? 22.970 4.405 -6.672 1.00 52.12 96 GLY A O 1
ATOM 774 N N . LYS A 1 97 ? 22.740 6.253 -7.919 1.00 50.19 97 LYS A N 1
ATOM 775 C CA . LYS A 1 97 ? 22.069 7.064 -6.874 1.00 50.19 97 LYS A CA 1
ATOM 776 C C . LYS A 1 97 ? 20.777 7.765 -7.309 1.00 50.19 97 LYS A C 1
ATOM 778 O O . LYS A 1 97 ? 20.340 8.700 -6.635 1.00 50.19 97 LYS A O 1
ATOM 783 N N . ARG A 1 98 ? 20.119 7.356 -8.399 1.00 59.72 98 ARG A N 1
ATOM 784 C CA . ARG A 1 98 ? 18.750 7.840 -8.644 1.00 59.72 98 ARG A CA 1
ATOM 785 C C . ARG A 1 98 ? 17.815 7.225 -7.604 1.00 59.72 98 ARG A C 1
ATOM 787 O O . ARG A 1 98 ? 17.312 6.125 -7.796 1.00 59.72 98 ARG A O 1
ATOM 794 N N . LYS A 1 99 ? 17.593 7.942 -6.498 1.00 66.69 99 LYS A N 1
ATOM 795 C CA . LYS A 1 99 ? 16.491 7.646 -5.581 1.00 66.69 99 LYS A CA 1
ATOM 796 C C . LYS A 1 99 ? 15.198 7.749 -6.389 1.00 66.69 99 LYS A C 1
ATOM 798 O O . LYS A 1 99 ? 14.889 8.818 -6.915 1.00 66.69 99 LYS A O 1
ATOM 803 N N . LEU A 1 100 ? 14.496 6.627 -6.529 1.00 77.56 100 LEU A N 1
ATOM 804 C CA . LEU A 1 100 ? 13.130 6.601 -7.042 1.00 77.56 100 LEU A CA 1
ATOM 805 C C . LEU A 1 100 ? 12.294 7.578 -6.210 1.00 77.56 100 LEU A C 1
ATOM 807 O O . LEU A 1 100 ? 12.475 7.656 -4.991 1.00 77.56 100 LEU A O 1
ATOM 811 N N . SER A 1 101 ? 11.410 8.336 -6.858 1.00 85.56 101 SER A N 1
ATOM 812 C CA . SER A 1 101 ? 10.428 9.143 -6.134 1.00 85.56 101 SER A CA 1
ATOM 813 C C . SER A 1 101 ? 9.532 8.235 -5.287 1.00 85.56 101 SER A C 1
ATOM 815 O O . SER A 1 101 ? 9.391 7.052 -5.599 1.00 85.56 101 SER A O 1
ATOM 817 N N . GLY A 1 102 ? 8.929 8.764 -4.218 1.00 84.81 102 GLY A N 1
ATOM 818 C CA . GLY A 1 102 ? 8.120 7.958 -3.296 1.00 84.81 102 GLY A CA 1
ATOM 819 C C . GLY A 1 102 ? 7.034 7.148 -4.012 1.00 84.81 102 GLY A C 1
ATOM 820 O O . GLY A 1 102 ? 6.932 5.945 -3.809 1.00 84.81 102 GLY A O 1
ATOM 821 N N . GLN A 1 103 ? 6.329 7.762 -4.967 1.00 87.94 103 GLN A N 1
ATOM 822 C CA . GLN A 1 103 ? 5.333 7.078 -5.797 1.00 87.94 103 GLN A CA 1
ATOM 823 C C . GLN A 1 103 ? 5.917 5.966 -6.683 1.00 87.94 103 GLN A C 1
ATOM 825 O O . GLN A 1 103 ? 5.262 4.953 -6.913 1.00 87.94 103 GLN A O 1
ATOM 830 N N . ALA A 1 104 ? 7.151 6.126 -7.167 1.00 90.50 104 ALA A N 1
ATOM 831 C CA . ALA A 1 104 ? 7.812 5.117 -7.988 1.00 90.50 104 ALA A CA 1
ATOM 832 C C . ALA A 1 104 ? 8.327 3.941 -7.140 1.00 90.50 104 ALA A C 1
ATOM 834 O O . ALA A 1 104 ? 8.333 2.802 -7.608 1.00 90.50 104 ALA A O 1
ATOM 835 N N . GLN A 1 105 ? 8.713 4.197 -5.884 1.00 91.94 105 GLN A N 1
ATOM 836 C CA . GLN A 1 105 ? 8.996 3.142 -4.906 1.00 91.94 105 GLN A CA 1
ATOM 837 C C . GLN A 1 105 ? 7.726 2.338 -4.611 1.00 91.94 105 GLN A C 1
ATOM 839 O O . GLN A 1 105 ? 7.741 1.119 -4.751 1.00 91.94 105 GLN A O 1
ATOM 844 N N . THR A 1 106 ? 6.610 3.015 -4.322 1.00 93.94 106 THR A N 1
ATOM 845 C CA . THR A 1 106 ? 5.308 2.371 -4.084 1.00 93.94 106 THR A CA 1
ATOM 846 C C . THR A 1 106 ? 4.851 1.541 -5.284 1.00 93.94 106 THR A C 1
ATOM 848 O O . THR A 1 106 ? 4.470 0.388 -5.123 1.00 93.94 106 THR A O 1
ATOM 851 N N . ALA A 1 107 ? 4.956 2.070 -6.507 1.00 94.69 107 ALA A N 1
ATOM 852 C CA . ALA A 1 107 ? 4.620 1.319 -7.718 1.00 94.69 107 ALA A CA 1
ATOM 853 C C . ALA A 1 107 ? 5.484 0.057 -7.905 1.00 94.69 107 ALA A C 1
ATOM 855 O O . ALA A 1 107 ? 4.994 -0.957 -8.401 1.00 94.69 107 ALA A O 1
ATOM 856 N N . THR A 1 108 ? 6.757 0.106 -7.500 1.00 93.44 108 THR A N 1
ATOM 857 C CA . THR A 1 108 ? 7.652 -1.060 -7.539 1.00 93.44 108 THR A CA 1
ATOM 858 C C . THR A 1 108 ? 7.221 -2.106 -6.511 1.00 93.44 108 THR A C 1
ATOM 860 O O . THR A 1 108 ? 7.047 -3.263 -6.881 1.00 93.44 108 THR A O 1
ATOM 863 N N . ALA A 1 109 ? 6.946 -1.689 -5.272 1.00 94.75 109 ALA A N 1
ATOM 864 C CA . ALA A 1 109 ? 6.484 -2.578 -4.206 1.00 94.75 109 ALA A CA 1
ATOM 865 C C . ALA A 1 109 ? 5.141 -3.251 -4.548 1.00 94.75 109 ALA A C 1
ATOM 867 O O . ALA A 1 109 ? 5.015 -4.468 -4.443 1.00 94.75 109 ALA A O 1
ATOM 868 N N . ILE A 1 110 ? 4.167 -2.487 -5.065 1.00 95.44 110 ILE A N 1
ATOM 869 C CA . ILE A 1 110 ? 2.891 -3.028 -5.566 1.00 95.44 110 ILE A CA 1
ATOM 870 C C . ILE A 1 110 ? 3.151 -4.098 -6.627 1.00 95.44 110 ILE A C 1
ATOM 872 O O . ILE A 1 110 ? 2.573 -5.181 -6.588 1.00 95.44 110 ILE A O 1
ATOM 876 N N . ARG A 1 111 ? 4.031 -3.811 -7.592 1.00 95.31 111 ARG A N 1
ATOM 877 C CA . ARG A 1 111 ? 4.330 -4.740 -8.683 1.00 95.31 111 ARG A CA 1
ATOM 878 C C . ARG A 1 111 ? 4.927 -6.053 -8.178 1.00 95.31 111 ARG A C 1
ATOM 880 O O . ARG A 1 111 ? 4.570 -7.104 -8.702 1.00 95.31 111 ARG A O 1
ATOM 887 N N . GLU A 1 112 ? 5.826 -5.994 -7.202 1.00 94.50 112 GLU A N 1
ATOM 888 C CA . GLU A 1 112 ? 6.441 -7.176 -6.588 1.00 94.50 112 GLU A CA 1
ATOM 889 C C . GLU A 1 112 ? 5.400 -8.043 -5.875 1.00 94.50 112 GLU A C 1
ATOM 891 O O . GLU A 1 112 ? 5.344 -9.251 -6.116 1.00 94.50 112 GLU A O 1
ATOM 896 N N . THR A 1 113 ? 4.519 -7.424 -5.088 1.00 94.88 113 THR A N 1
ATOM 897 C CA . THR A 1 113 ? 3.411 -8.115 -4.415 1.00 94.88 113 THR A CA 1
ATOM 898 C C . THR A 1 113 ? 2.473 -8.773 -5.424 1.00 94.88 113 THR A C 1
ATOM 900 O O . THR A 1 113 ? 2.203 -9.967 -5.328 1.00 94.88 113 THR A O 1
ATOM 903 N N . LEU A 1 114 ? 2.041 -8.052 -6.461 1.00 95.25 114 LEU A N 1
ATOM 904 C CA . LEU A 1 114 ? 1.120 -8.607 -7.458 1.00 95.25 114 LEU A CA 1
ATOM 905 C C . LEU A 1 114 ? 1.718 -9.778 -8.247 1.00 95.25 114 LEU A C 1
ATOM 907 O O . LEU A 1 114 ? 1.010 -10.736 -8.537 1.00 95.25 114 LEU A O 1
ATOM 911 N N . ILE A 1 115 ? 3.015 -9.742 -8.570 1.00 94.12 115 ILE A N 1
ATOM 912 C CA . ILE A 1 115 ? 3.689 -10.857 -9.259 1.00 94.12 115 ILE A CA 1
ATOM 913 C C . ILE A 1 115 ? 3.784 -12.094 -8.358 1.00 94.12 115 ILE A C 1
ATOM 915 O O . ILE A 1 115 ? 3.723 -13.215 -8.862 1.00 94.12 115 ILE A O 1
ATOM 919 N N . LYS A 1 116 ? 3.928 -11.903 -7.041 1.00 93.19 116 LYS A N 1
ATOM 920 C CA . LYS A 1 116 ? 3.983 -13.000 -6.069 1.00 93.19 116 LYS A CA 1
ATOM 921 C C . LYS A 1 116 ? 2.645 -13.738 -5.964 1.00 93.19 116 LYS A C 1
ATOM 923 O O . LYS A 1 116 ? 2.652 -14.963 -5.922 1.00 93.19 116 LYS A O 1
ATOM 928 N N . HIS A 1 117 ? 1.535 -13.001 -5.927 1.00 92.75 117 HIS A N 1
ATOM 929 C CA . HIS A 1 117 ? 0.190 -13.573 -5.783 1.00 92.75 117 HIS A CA 1
ATOM 930 C C . HIS A 1 117 ? -0.405 -14.052 -7.115 1.00 92.75 117 HIS A C 1
ATOM 932 O O . HIS A 1 117 ? -1.114 -15.051 -7.155 1.00 92.75 117 HIS A O 1
ATOM 938 N N . PHE A 1 118 ? -0.077 -13.389 -8.227 1.00 94.25 118 PHE A N 1
ATOM 939 C CA . PHE A 1 118 ? -0.606 -13.723 -9.552 1.00 94.25 118 PHE A CA 1
ATOM 940 C C . PHE A 1 118 ? 0.530 -13.989 -10.551 1.00 94.25 118 PHE A C 1
ATOM 942 O O . PHE A 1 118 ? 0.775 -13.179 -11.461 1.00 94.25 118 PHE A O 1
ATOM 949 N N . PRO A 1 119 ? 1.248 -15.121 -10.408 1.00 91.25 119 PRO A N 1
ATOM 950 C CA . PRO A 1 119 ? 2.278 -15.496 -11.362 1.00 91.25 119 PRO A CA 1
ATOM 951 C C . PRO A 1 119 ? 1.656 -15.693 -12.753 1.00 91.25 119 PRO A C 1
ATOM 953 O O . PRO A 1 119 ? 0.600 -16.294 -12.912 1.00 91.25 119 PRO A O 1
ATOM 956 N N . GLY A 1 120 ? 2.307 -15.159 -13.787 1.00 89.19 120 GLY A N 1
ATOM 957 C CA . GLY A 1 120 ? 1.851 -15.291 -15.178 1.00 89.19 120 GLY A CA 1
ATOM 958 C C . GLY A 1 120 ? 0.994 -14.136 -15.706 1.00 89.19 120 GLY A C 1
ATOM 959 O O . GLY A 1 120 ? 0.810 -14.041 -16.919 1.00 89.19 120 GLY A O 1
ATOM 960 N N . VAL A 1 121 ? 0.552 -13.203 -14.856 1.00 93.56 121 VAL A N 1
ATOM 961 C CA . VAL A 1 121 ? -0.188 -12.006 -15.296 1.00 93.56 121 VAL A CA 1
ATOM 962 C C . VAL A 1 121 ? 0.758 -10.820 -15.479 1.00 93.56 121 VAL A C 1
ATOM 964 O O . VAL A 1 121 ? 1.584 -10.495 -14.624 1.00 93.56 121 VAL A O 1
ATOM 967 N N . LYS A 1 122 ? 0.642 -10.128 -16.617 1.00 94.38 122 LYS A N 1
ATOM 968 C CA . LYS A 1 122 ? 1.473 -8.957 -16.922 1.00 94.38 122 LYS A CA 1
ATOM 969 C C . LYS A 1 122 ? 0.811 -7.668 -16.434 1.00 94.38 122 LYS A C 1
ATOM 971 O O . LYS A 1 122 ? 0.054 -7.036 -17.167 1.00 94.38 122 LYS A O 1
ATOM 976 N N . PHE A 1 123 ? 1.187 -7.222 -15.239 1.00 95.75 123 PHE A N 1
ATOM 977 C CA . PHE A 1 123 ? 0.742 -5.933 -14.703 1.00 95.75 123 PHE A CA 1
ATOM 978 C C . PHE A 1 123 ? 1.554 -4.747 -15.252 1.00 95.75 123 PHE A C 1
ATOM 980 O O . PHE A 1 123 ? 2.795 -4.720 -15.207 1.00 95.75 123 PHE A O 1
ATOM 987 N N . SER A 1 124 ? 0.832 -3.735 -15.733 1.00 96.25 124 SER A N 1
ATOM 988 C CA . SER A 1 124 ? 1.315 -2.386 -16.031 1.00 96.25 124 SER A CA 1
ATOM 989 C C . SER A 1 124 ? 0.985 -1.469 -14.853 1.00 96.25 124 SER A C 1
ATOM 991 O O . SER A 1 124 ? -0.126 -0.947 -14.763 1.00 96.25 124 SER A O 1
ATOM 993 N N . VAL A 1 125 ? 1.971 -1.250 -13.982 1.00 96.50 125 VAL A N 1
ATOM 994 C CA . VAL A 1 125 ? 1.877 -0.336 -12.836 1.00 96.50 125 VAL A CA 1
ATOM 995 C C . VAL A 1 125 ? 2.548 0.985 -13.203 1.00 96.50 125 VAL A C 1
ATOM 997 O O . VAL A 1 125 ? 3.735 1.004 -13.536 1.00 96.50 125 VAL A O 1
ATOM 1000 N N . ARG A 1 126 ? 1.794 2.086 -13.189 1.00 95.25 126 ARG A N 1
ATOM 1001 C CA . ARG A 1 126 ? 2.289 3.432 -13.513 1.00 95.25 126 ARG A CA 1
ATOM 1002 C C . ARG A 1 126 ? 2.059 4.359 -12.332 1.00 95.25 126 ARG A C 1
ATOM 1004 O O . ARG A 1 126 ? 0.980 4.352 -11.757 1.00 95.25 126 ARG A O 1
ATOM 1011 N N . SER A 1 127 ? 3.062 5.163 -12.002 1.00 93.75 127 SER A N 1
ATOM 1012 C CA . SER A 1 127 ? 2.971 6.181 -10.955 1.00 93.75 127 SER A CA 1
ATOM 1013 C C . SER A 1 127 ? 2.894 7.582 -11.556 1.00 93.75 127 SER A C 1
ATOM 1015 O O . SER A 1 127 ? 3.707 7.903 -12.430 1.00 93.75 127 SER A O 1
ATOM 1017 N N . SER A 1 128 ? 2.031 8.430 -11.010 1.00 92.19 128 SER A N 1
ATOM 1018 C CA . SER A 1 128 ? 1.933 9.856 -11.334 1.00 92.19 128 SER A CA 1
ATOM 1019 C C . SER A 1 128 ? 2.057 10.719 -10.078 1.00 92.19 128 SER A C 1
ATOM 1021 O O . SER A 1 128 ? 1.971 10.250 -8.942 1.00 92.19 128 SER A O 1
ATOM 1023 N N . SER A 1 129 ? 2.338 12.003 -10.284 1.00 92.00 129 SER A N 1
ATOM 1024 C CA . SER A 1 129 ? 2.363 13.018 -9.230 1.00 92.00 129 SER A CA 1
ATOM 1025 C C . SER A 1 129 ? 1.613 14.254 -9.702 1.00 92.00 129 SER A C 1
ATOM 1027 O O . SER A 1 129 ? 1.791 14.668 -10.849 1.00 92.00 129 SER A O 1
ATOM 1029 N N . PHE A 1 130 ? 0.843 14.866 -8.812 1.00 89.94 130 PHE A N 1
ATOM 1030 C CA . PHE A 1 130 ? 0.075 16.085 -9.053 1.00 89.94 130 PHE A CA 1
ATOM 1031 C C . PHE A 1 130 ? 0.206 17.036 -7.851 1.00 89.94 130 PHE A C 1
ATOM 1033 O O . PHE A 1 130 ? 0.776 16.674 -6.824 1.00 89.94 130 PHE A O 1
ATOM 1040 N N . SER A 1 131 ? -0.295 18.270 -7.962 1.00 83.19 131 SER A N 1
ATOM 1041 C CA . SER A 1 131 ? -0.012 19.356 -7.002 1.00 83.19 131 SER A CA 1
ATOM 1042 C C . SER A 1 131 ? -0.393 19.073 -5.541 1.00 83.19 131 SER A C 1
ATOM 1044 O O . SER A 1 131 ? 0.095 19.765 -4.657 1.00 83.19 131 SER A O 1
ATOM 1046 N N . MET A 1 132 ? -1.242 18.075 -5.283 1.00 82.81 132 MET A N 1
ATOM 1047 C CA . MET A 1 132 ? -1.759 17.728 -3.951 1.00 82.81 132 MET A CA 1
ATOM 1048 C C . MET A 1 132 ? -1.611 16.237 -3.619 1.00 82.81 132 MET A C 1
ATOM 1050 O O . MET A 1 132 ? -2.326 15.715 -2.763 1.00 82.81 132 MET A O 1
ATOM 1054 N N . GLY A 1 133 ? -0.719 15.521 -4.309 1.00 88.38 133 GLY A N 1
ATOM 1055 C CA . GLY A 1 133 ? -0.487 14.115 -4.011 1.00 88.38 133 GLY A CA 1
ATOM 1056 C C . GLY A 1 133 ? 0.128 13.318 -5.149 1.00 88.38 133 GLY A C 1
ATOM 1057 O O . GLY A 1 133 ? 0.751 13.833 -6.079 1.00 88.38 133 GLY A O 1
ATOM 1058 N N . ASN A 1 134 ? -0.034 12.012 -5.032 1.00 93.12 134 ASN A N 1
ATOM 1059 C CA . ASN A 1 134 ? 0.453 11.025 -5.971 1.00 93.12 134 ASN A CA 1
ATOM 1060 C C . ASN A 1 134 ? -0.597 9.942 -6.184 1.00 93.12 134 ASN A C 1
ATOM 1062 O O . ASN A 1 134 ? -1.394 9.642 -5.297 1.00 93.12 134 ASN A O 1
ATOM 1066 N N . ASP A 1 135 ? -0.560 9.335 -7.356 1.00 94.19 135 ASP A N 1
ATOM 1067 C CA . ASP A 1 135 ? -1.424 8.219 -7.698 1.00 94.19 135 ASP A CA 1
ATOM 1068 C C . ASP A 1 135 ? -0.614 7.086 -8.324 1.00 94.19 135 ASP A C 1
ATOM 1070 O O . ASP A 1 135 ? 0.456 7.292 -8.911 1.00 94.19 135 ASP A O 1
ATOM 1074 N N . VAL A 1 136 ? -1.118 5.868 -8.158 1.00 96.12 136 VAL A N 1
ATOM 1075 C CA . VAL A 1 136 ? -0.606 4.678 -8.825 1.00 96.12 136 VAL A CA 1
ATOM 1076 C C . VAL A 1 136 ? -1.764 3.988 -9.527 1.00 96.12 136 VAL A C 1
ATOM 1078 O O . VAL A 1 136 ? -2.724 3.560 -8.897 1.00 96.12 136 VAL A O 1
ATOM 1081 N N . THR A 1 137 ? -1.655 3.862 -10.845 1.00 96.38 137 THR A N 1
ATOM 1082 C CA . THR A 1 137 ? -2.633 3.160 -11.677 1.00 96.38 137 THR A CA 1
ATOM 1083 C C . THR A 1 137 ? -2.087 1.791 -12.064 1.00 96.38 137 THR A C 1
ATOM 1085 O O . THR A 1 137 ? -0.997 1.677 -12.639 1.00 96.38 137 THR A O 1
ATOM 1088 N N . ILE A 1 138 ? -2.858 0.746 -11.785 1.00 97.44 138 ILE A N 1
ATOM 1089 C CA . ILE A 1 138 ? -2.546 -0.649 -12.090 1.00 97.44 138 ILE A CA 1
ATOM 1090 C C . ILE A 1 138 ? -3.476 -1.098 -13.209 1.00 97.44 138 ILE A C 1
ATOM 1092 O O . ILE A 1 138 ? -4.693 -1.010 -13.092 1.00 97.44 138 ILE A O 1
ATOM 1096 N N . SER A 1 139 ? -2.903 -1.591 -14.303 1.00 96.75 139 SER A N 1
ATOM 1097 C CA . SER A 1 139 ? -3.668 -2.074 -15.455 1.00 96.75 139 SER A CA 1
ATOM 1098 C C . SER A 1 139 ? -3.162 -3.421 -15.949 1.00 96.75 139 SER A C 1
ATOM 1100 O O . SER A 1 139 ? -1.952 -3.662 -15.964 1.00 96.75 139 SER A O 1
ATOM 1102 N N . TRP A 1 140 ? -4.076 -4.303 -16.346 1.00 96.38 140 TRP A N 1
ATOM 1103 C CA . TRP A 1 140 ? -3.759 -5.617 -16.910 1.00 96.38 140 TRP A CA 1
ATOM 1104 C C . TRP A 1 140 ? -4.844 -6.071 -17.893 1.00 96.38 140 TRP A C 1
ATOM 1106 O O . TRP A 1 140 ? -5.952 -5.528 -17.920 1.00 96.38 140 TRP A O 1
ATOM 1116 N N . THR A 1 141 ? -4.497 -7.041 -18.735 1.00 94.62 141 THR A N 1
ATOM 1117 C CA . THR A 1 141 ? -5.396 -7.619 -19.739 1.00 94.62 141 THR A CA 1
ATOM 1118 C C . THR A 1 141 ? -5.579 -9.091 -19.441 1.00 94.62 141 THR A C 1
ATOM 1120 O O . THR A 1 141 ? -4.582 -9.810 -19.427 1.00 94.62 141 THR A O 1
ATOM 1123 N N . ASP A 1 142 ? -6.830 -9.502 -19.230 1.00 89.50 142 ASP A N 1
ATOM 1124 C CA . ASP A 1 142 ? -7.216 -10.838 -18.759 1.00 89.50 142 ASP A CA 1
ATOM 1125 C C . ASP A 1 142 ? -6.518 -11.268 -17.448 1.00 89.50 142 ASP A C 1
ATOM 1127 O O . ASP A 1 142 ? -5.521 -10.695 -17.021 1.00 89.50 142 ASP A O 1
ATOM 1131 N N . GLY A 1 143 ? -7.051 -12.268 -16.745 1.00 90.38 143 GLY A N 1
ATOM 1132 C CA . GLY A 1 143 ? -6.486 -12.744 -15.469 1.00 90.38 143 GLY A CA 1
ATOM 1133 C C . GLY A 1 143 ? -7.413 -12.490 -14.277 1.00 90.38 143 GLY A C 1
ATOM 1134 O O . GLY A 1 143 ? -8.626 -12.589 -14.469 1.00 90.38 143 GLY A O 1
ATOM 1135 N N . PRO A 1 144 ? -6.901 -12.191 -13.067 1.00 93.62 144 PRO A N 1
ATOM 1136 C CA . PRO A 1 144 ? -7.720 -12.095 -11.863 1.00 93.62 144 PRO A CA 1
ATOM 1137 C C . PRO A 1 144 ? -8.718 -10.942 -11.969 1.00 93.62 144 PRO A C 1
ATOM 1139 O O . PRO A 1 144 ? -8.458 -9.943 -12.649 1.00 93.62 144 PRO A O 1
ATOM 1142 N N . VAL A 1 145 ? -9.855 -11.101 -11.295 1.00 93.00 145 VAL A N 1
ATOM 1143 C CA . VAL A 1 145 ? -10.892 -10.069 -11.165 1.00 93.00 145 VAL A CA 1
ATOM 1144 C C . VAL A 1 145 ? -10.332 -8.861 -10.406 1.00 93.00 145 VAL A C 1
ATOM 1146 O O . VAL A 1 145 ? -9.432 -9.010 -9.577 1.00 93.00 145 VAL A O 1
ATOM 1149 N N . ALA A 1 146 ? -10.839 -7.662 -10.713 1.00 93.31 146 ALA A N 1
ATOM 1150 C CA . ALA A 1 146 ? -10.362 -6.404 -10.138 1.00 93.31 146 ALA A CA 1
ATOM 1151 C C . ALA A 1 146 ? -10.323 -6.429 -8.602 1.00 93.31 146 ALA A C 1
ATOM 1153 O O . ALA A 1 146 ? -9.299 -6.065 -8.033 1.00 93.31 146 ALA A O 1
ATOM 1154 N N . ASP A 1 147 ? -11.366 -6.960 -7.962 1.00 91.25 147 ASP A N 1
ATOM 1155 C CA . ASP A 1 147 ? -11.505 -7.055 -6.506 1.00 91.25 147 ASP A CA 1
ATOM 1156 C C . ASP A 1 147 ? -10.349 -7.827 -5.836 1.00 91.25 147 ASP A C 1
ATOM 1158 O O . ASP A 1 147 ? -9.802 -7.378 -4.829 1.00 91.25 147 ASP A O 1
ATOM 1162 N N . LEU A 1 148 ? -9.905 -8.948 -6.429 1.00 93.19 148 LEU A N 1
ATOM 1163 C CA . LEU A 1 148 ? -8.778 -9.737 -5.908 1.00 93.19 148 LEU A CA 1
ATOM 1164 C C . LEU A 1 148 ? -7.472 -8.936 -5.918 1.00 93.19 148 LEU A C 1
ATOM 1166 O O . LEU A 1 148 ? -6.669 -9.023 -4.990 1.00 93.19 148 LEU A O 1
ATOM 1170 N N . VAL A 1 149 ? -7.245 -8.175 -6.991 1.00 95.31 149 VAL A N 1
ATOM 1171 C CA . VAL A 1 149 ? -6.060 -7.323 -7.145 1.00 95.31 149 VAL A CA 1
ATOM 1172 C C . VAL A 1 149 ? -6.159 -6.106 -6.230 1.00 95.31 149 VAL A C 1
ATOM 1174 O O . VAL A 1 149 ? -5.156 -5.681 -5.657 1.00 95.31 149 VAL A O 1
ATOM 1177 N N . GLU A 1 150 ? -7.361 -5.555 -6.075 1.00 94.12 150 GLU A N 1
ATOM 1178 C CA . GLU A 1 150 ? -7.633 -4.388 -5.249 1.00 94.12 150 GLU A CA 1
ATOM 1179 C C . GLU A 1 150 ? -7.367 -4.660 -3.762 1.00 94.12 150 GLU A C 1
ATOM 1181 O O . GLU A 1 150 ? -6.745 -3.820 -3.114 1.00 94.12 150 GLU A O 1
ATOM 1186 N N . HIS A 1 151 ? -7.692 -5.854 -3.246 1.00 93.19 151 HIS A N 1
ATOM 1187 C CA . HIS A 1 151 ? -7.335 -6.274 -1.876 1.00 93.19 151 HIS A CA 1
ATOM 1188 C C . HIS A 1 151 ? -5.842 -6.094 -1.565 1.00 93.19 151 HIS A C 1
ATOM 1190 O O . HIS A 1 151 ? -5.467 -5.600 -0.499 1.00 93.19 151 HIS A O 1
ATOM 1196 N N . TYR A 1 152 ? -4.972 -6.447 -2.513 1.00 93.88 152 TYR A N 1
ATOM 1197 C CA . TYR A 1 152 ? -3.525 -6.283 -2.363 1.00 93.88 152 TYR A CA 1
ATOM 1198 C C . TYR A 1 152 ? -3.058 -4.857 -2.641 1.00 93.88 152 TYR A C 1
ATOM 1200 O O . TYR A 1 152 ? -2.185 -4.336 -1.949 1.00 93.88 152 TYR A O 1
ATOM 1208 N N . ALA A 1 153 ? -3.637 -4.208 -3.648 1.00 94.19 153 ALA A N 1
ATOM 1209 C CA . ALA A 1 153 ? -3.238 -2.872 -4.064 1.00 94.19 153 ALA A CA 1
ATOM 1210 C C . ALA A 1 153 ? -3.618 -1.787 -3.040 1.00 94.19 153 ALA A C 1
ATOM 1212 O O . ALA A 1 153 ? -2.831 -0.867 -2.807 1.00 94.19 153 ALA A O 1
ATOM 1213 N N . GLN A 1 154 ? -4.782 -1.899 -2.392 1.00 92.75 154 GLN A N 1
ATOM 1214 C CA . GLN A 1 154 ? -5.292 -0.879 -1.466 1.00 92.75 154 GLN A CA 1
ATOM 1215 C C . GLN A 1 154 ? -4.502 -0.778 -0.158 1.00 92.75 154 GLN A C 1
ATOM 1217 O O . GLN A 1 154 ? -4.589 0.235 0.532 1.00 92.75 154 GLN A O 1
ATOM 1222 N N . GLN A 1 155 ? -3.665 -1.767 0.169 1.00 92.62 155 GLN A N 1
ATOM 1223 C CA . GLN A 1 155 ? -2.748 -1.692 1.317 1.00 92.62 155 GLN A CA 1
ATOM 1224 C C . GLN A 1 155 ? -1.704 -0.574 1.158 1.00 92.62 155 GLN A C 1
ATOM 1226 O O . GLN A 1 155 ? -1.146 -0.086 2.137 1.00 92.62 155 GLN A O 1
ATOM 1231 N N . TYR A 1 156 ? -1.466 -0.141 -0.082 1.00 94.38 156 TYR A N 1
ATOM 1232 C CA . TYR A 1 156 ? -0.521 0.914 -0.433 1.00 94.38 156 TYR A CA 1
ATOM 1233 C C . TYR A 1 156 ? -1.175 2.298 -0.566 1.00 94.38 156 TYR A C 1
ATOM 1235 O O . TYR A 1 156 ? -0.466 3.281 -0.811 1.00 94.38 156 TYR A O 1
ATOM 1243 N N . ALA A 1 157 ? -2.504 2.388 -0.435 1.00 93.94 157 ALA A N 1
ATOM 1244 C CA . ALA A 1 157 ? -3.256 3.632 -0.533 1.00 93.94 157 ALA A CA 1
ATOM 1245 C C . ALA A 1 157 ? -3.423 4.285 0.847 1.00 93.94 157 ALA A C 1
ATOM 1247 O O . ALA A 1 157 ? -4.040 3.708 1.742 1.00 93.94 157 ALA A O 1
ATOM 1248 N N . TYR A 1 158 ? -2.903 5.504 1.017 1.00 93.06 158 TYR A N 1
ATOM 1249 C CA . TYR A 1 158 ? -3.085 6.263 2.260 1.00 93.06 158 TYR A CA 1
ATOM 1250 C C . TYR A 1 158 ? -4.269 7.226 2.201 1.00 93.06 158 TYR A C 1
ATOM 1252 O O . TYR A 1 158 ? -4.776 7.614 3.247 1.00 93.06 158 TYR A O 1
ATOM 1260 N N . GLY A 1 159 ? -4.702 7.657 1.016 1.00 89.12 159 GLY A N 1
ATOM 1261 C CA . GLY A 1 159 ? -5.841 8.560 0.874 1.00 89.12 159 GLY A CA 1
ATOM 1262 C C . GLY A 1 159 ? -7.148 7.782 0.806 1.00 89.12 159 GLY A C 1
ATOM 1263 O O . GLY A 1 159 ? -7.292 6.881 -0.020 1.00 89.12 159 GLY A O 1
ATOM 1264 N N . ARG A 1 160 ? -8.115 8.145 1.650 1.00 85.88 160 ARG A N 1
ATOM 1265 C CA . ARG A 1 160 ? -9.488 7.633 1.586 1.00 85.88 160 ARG A CA 1
ATOM 1266 C C . ARG A 1 160 ? -10.470 8.793 1.569 1.00 85.88 160 ARG A C 1
ATOM 1268 O O . ARG A 1 160 ? -10.407 9.652 2.440 1.00 85.88 160 ARG A O 1
ATOM 1275 N N . PHE A 1 161 ? -11.378 8.784 0.601 1.00 84.75 161 PHE A N 1
ATOM 1276 C CA . PHE A 1 161 ? -12.431 9.787 0.481 1.00 84.75 161 PHE A CA 1
ATOM 1277 C C . PHE A 1 161 ? -13.748 9.226 1.020 1.00 84.75 161 PHE A C 1
ATOM 1279 O O . PHE A 1 161 ? -14.187 8.161 0.578 1.00 84.75 161 PHE A O 1
ATOM 1286 N N . ASN A 1 162 ? -14.376 9.934 1.960 1.00 83.56 162 ASN A N 1
ATOM 1287 C CA . ASN A 1 162 ? -15.735 9.639 2.402 1.00 83.56 162 ASN A CA 1
ATOM 1288 C C . ASN A 1 162 ? -16.716 10.593 1.713 1.00 83.56 162 ASN A C 1
ATOM 1290 O O . ASN A 1 162 ? -16.772 11.774 2.044 1.00 83.56 162 ASN A O 1
ATOM 1294 N N . ALA A 1 163 ? -17.527 10.066 0.795 1.00 84.81 163 ALA A N 1
ATOM 1295 C CA . ALA A 1 163 ? -18.508 10.862 0.061 1.00 84.81 163 ALA A CA 1
ATOM 1296 C C . ALA A 1 163 ? -19.667 11.379 0.932 1.00 84.81 163 ALA A C 1
ATOM 1298 O O . ALA A 1 163 ? -20.301 12.361 0.560 1.00 84.81 163 ALA A O 1
ATOM 1299 N N . TYR A 1 164 ? -19.968 10.731 2.064 1.00 88.69 164 TYR A N 1
ATOM 1300 C CA . TYR A 1 164 ? -21.050 11.168 2.952 1.00 88.69 164 TYR A CA 1
ATOM 1301 C C . TYR A 1 164 ? -20.657 12.404 3.771 1.00 88.69 164 TYR A C 1
ATOM 1303 O O . TYR A 1 164 ? -21.464 13.310 3.954 1.00 88.69 164 TYR A O 1
ATOM 1311 N N . GLU A 1 165 ? -19.410 12.443 4.240 1.00 87.69 165 GLU A N 1
ATOM 1312 C CA . GLU A 1 165 ? -18.868 13.540 5.056 1.00 87.69 165 GLU A CA 1
ATOM 1313 C C . GLU A 1 165 ? -18.111 14.584 4.220 1.00 87.69 165 GLU A C 1
ATOM 1315 O O . GLU A 1 165 ? -17.674 15.594 4.765 1.00 87.69 165 GLU A O 1
ATOM 1320 N N . ASP A 1 166 ? -17.959 14.340 2.912 1.00 87.25 166 ASP A N 1
ATOM 1321 C CA . ASP A 1 166 ? -17.176 15.148 1.965 1.00 87.25 166 ASP A CA 1
ATOM 1322 C C . ASP A 1 166 ? -15.760 15.463 2.483 1.00 87.25 166 ASP A C 1
ATOM 1324 O O . ASP A 1 166 ? -15.281 16.598 2.455 1.00 87.25 166 ASP A O 1
ATOM 1328 N N . TYR A 1 167 ? -15.092 14.439 3.024 1.00 84.06 167 TYR A N 1
ATOM 1329 C CA . TYR A 1 167 ? -13.809 14.601 3.702 1.00 84.06 167 TYR A CA 1
ATOM 1330 C C . TYR A 1 167 ? -12.789 13.525 3.309 1.00 84.06 167 TYR A C 1
ATOM 1332 O O . TYR A 1 167 ? -13.114 12.344 3.144 1.00 84.06 167 TYR A O 1
ATOM 1340 N N . ASP A 1 168 ? -11.532 13.959 3.180 1.00 81.81 168 ASP A N 1
ATOM 1341 C CA . ASP A 1 168 ? -10.363 13.122 2.905 1.00 81.81 168 ASP A CA 1
ATOM 1342 C C . ASP A 1 168 ? -9.684 12.721 4.222 1.00 81.81 168 ASP A C 1
ATOM 1344 O O . ASP A 1 168 ? -9.179 13.568 4.963 1.00 81.81 168 ASP A O 1
ATOM 1348 N N . TYR A 1 169 ? -9.574 11.421 4.478 1.00 85.81 169 TYR A N 1
ATOM 1349 C CA . TYR A 1 169 ? -8.817 10.881 5.604 1.00 85.81 169 TYR A CA 1
ATOM 1350 C C . TYR A 1 169 ? -7.501 10.266 5.129 1.00 85.81 169 TYR A C 1
ATOM 1352 O O . TYR A 1 169 ? -7.416 9.667 4.053 1.00 85.81 169 TYR A O 1
ATOM 1360 N N . ILE A 1 170 ? -6.466 10.407 5.961 1.00 86.69 170 ILE A N 1
ATOM 1361 C CA . ILE A 1 170 ? -5.151 9.803 5.740 1.00 86.69 170 ILE A CA 1
ATOM 1362 C C . ILE A 1 170 ? -5.017 8.587 6.651 1.00 86.69 170 ILE A C 1
ATOM 1364 O O . ILE A 1 170 ? -5.112 8.700 7.871 1.00 86.69 170 ILE A O 1
ATOM 1368 N N . VAL A 1 171 ? -4.758 7.434 6.048 1.00 87.94 171 VAL A N 1
ATOM 1369 C CA . VAL A 1 171 ? -4.470 6.181 6.741 1.00 87.94 171 VAL A CA 1
ATOM 1370 C C . VAL A 1 171 ? -2.962 5.962 6.760 1.00 87.94 171 VAL A C 1
ATOM 1372 O O . VAL A 1 171 ? -2.284 6.136 5.747 1.00 87.94 171 VAL A O 1
ATOM 1375 N N . ALA A 1 172 ? -2.423 5.583 7.917 1.00 87.31 172 ALA A N 1
ATOM 1376 C CA . ALA A 1 172 ? -1.018 5.219 8.024 1.00 87.31 172 ALA A CA 1
ATOM 1377 C C . ALA A 1 172 ? -0.732 3.965 7.183 1.00 87.31 172 ALA A C 1
ATOM 1379 O O . ALA A 1 172 ? -1.426 2.957 7.301 1.00 87.31 172 ALA A O 1
ATOM 1380 N N . ILE A 1 173 ? 0.303 4.035 6.348 1.00 91.81 173 ILE A N 1
ATOM 1381 C CA . ILE A 1 173 ? 0.802 2.881 5.598 1.00 91.81 173 ILE A CA 1
ATOM 1382 C C . ILE A 1 173 ? 1.637 2.017 6.532 1.00 91.81 173 ILE A C 1
ATOM 1384 O O . ILE A 1 173 ? 2.446 2.536 7.306 1.00 91.81 173 ILE A O 1
ATOM 1388 N N . ASP A 1 174 ? 1.466 0.702 6.432 1.00 88.75 174 ASP A N 1
ATOM 1389 C CA . ASP A 1 174 ? 2.284 -0.234 7.187 1.00 88.75 174 ASP A CA 1
ATOM 1390 C C . ASP A 1 174 ? 3.759 -0.098 6.783 1.00 88.75 174 ASP A C 1
ATOM 1392 O O . ASP A 1 174 ? 4.148 -0.282 5.625 1.00 88.75 174 ASP A O 1
ATOM 1396 N N . SER A 1 175 ? 4.595 0.204 7.775 1.00 87.44 175 SER A N 1
ATOM 1397 C CA . SER A 1 175 ? 6.047 0.279 7.631 1.00 87.44 175 SER A CA 1
ATOM 1398 C C . SER A 1 175 ? 6.670 -0.998 7.050 1.00 87.44 175 SER A C 1
ATOM 1400 O O . SER A 1 175 ? 7.697 -0.912 6.373 1.00 87.44 175 SER A O 1
ATOM 1402 N N . ALA A 1 176 ? 6.039 -2.164 7.246 1.00 89.12 176 ALA A N 1
ATOM 1403 C CA . ALA A 1 176 ? 6.485 -3.446 6.709 1.00 89.12 176 ALA A CA 1
ATOM 1404 C C . ALA A 1 176 ? 6.467 -3.496 5.171 1.00 89.12 176 ALA A C 1
ATOM 1406 O O . ALA A 1 176 ? 7.237 -4.251 4.577 1.00 89.12 176 ALA A O 1
ATOM 1407 N N . LEU A 1 177 ? 5.657 -2.656 4.512 1.00 87.88 177 LEU A N 1
ATOM 1408 C CA . LEU A 1 177 ? 5.604 -2.560 3.048 1.00 87.88 177 LEU A CA 1
ATOM 1409 C C . LEU A 1 177 ? 6.831 -1.854 2.448 1.00 87.88 177 LEU A C 1
ATOM 1411 O O . LEU A 1 177 ? 6.995 -1.845 1.228 1.00 87.88 177 LEU A O 1
ATOM 1415 N N . GLY A 1 178 ? 7.682 -1.235 3.277 1.00 86.06 178 GLY A N 1
ATOM 1416 C CA . GLY A 1 178 ? 8.958 -0.654 2.850 1.00 86.06 178 GLY A CA 1
ATOM 1417 C C . GLY A 1 178 ? 8.836 0.514 1.865 1.00 86.06 178 GLY A C 1
ATOM 1418 O O . GLY A 1 178 ? 9.801 0.838 1.172 1.00 86.06 178 GLY A O 1
ATOM 1419 N N . CYS A 1 179 ? 7.665 1.148 1.775 1.00 89.50 179 CYS A N 1
ATOM 1420 C CA . CYS A 1 179 ? 7.400 2.244 0.848 1.00 89.50 179 CYS A CA 1
ATOM 1421 C C . CYS A 1 179 ? 6.514 3.327 1.495 1.00 89.50 179 CYS A C 1
ATOM 1423 O O . CYS A 1 179 ? 5.816 3.052 2.469 1.00 89.50 179 CYS A O 1
ATOM 1425 N N . PRO A 1 180 ? 6.524 4.566 0.971 1.00 89.69 180 PRO A N 1
ATOM 1426 C CA . PRO A 1 180 ? 5.731 5.663 1.531 1.00 89.69 180 PRO A CA 1
ATOM 1427 C C . PRO A 1 180 ? 4.235 5.619 1.161 1.00 89.69 180 PRO A C 1
ATOM 1429 O O . PRO A 1 180 ? 3.473 6.449 1.647 1.00 89.69 180 PRO A O 1
ATOM 1432 N N . GLY A 1 181 ? 3.811 4.703 0.283 1.00 92.31 181 GLY A N 1
ATOM 1433 C CA . GLY A 1 181 ? 2.440 4.626 -0.231 1.00 92.31 181 GLY A CA 1
ATOM 1434 C C . GLY A 1 181 ? 2.103 5.666 -1.307 1.00 92.31 181 GLY A C 1
ATOM 1435 O O . GLY A 1 181 ? 2.957 6.432 -1.773 1.00 92.31 181 GLY A O 1
ATOM 1436 N N . ALA A 1 182 ? 0.853 5.648 -1.762 1.00 93.81 182 ALA A N 1
ATOM 1437 C CA . ALA A 1 182 ? 0.281 6.592 -2.721 1.00 93.81 182 ALA A CA 1
ATOM 1438 C C . ALA A 1 182 ? -1.062 7.132 -2.214 1.00 93.81 182 ALA A C 1
ATOM 1440 O O . ALA A 1 182 ? -1.763 6.430 -1.489 1.00 93.81 182 ALA A O 1
ATOM 1441 N N . LYS A 1 183 ? -1.429 8.372 -2.577 1.00 92.69 183 LYS A N 1
ATOM 1442 C CA . LYS A 1 183 ? -2.711 8.952 -2.144 1.00 92.69 183 LYS A CA 1
ATOM 1443 C C . LYS A 1 183 ? -3.856 8.132 -2.713 1.00 92.69 183 LYS A C 1
ATOM 1445 O O . LYS A 1 183 ? -4.741 7.731 -1.974 1.00 92.69 183 LYS A O 1
ATOM 1450 N N . TYR A 1 184 ? -3.786 7.853 -4.010 1.00 92.25 184 TYR A N 1
ATOM 1451 C CA . TYR A 1 184 ? -4.779 7.055 -4.710 1.00 92.25 184 TYR A CA 1
ATOM 1452 C C . TYR A 1 184 ? -4.120 5.863 -5.389 1.00 92.25 184 TYR A C 1
ATOM 1454 O O . TYR A 1 184 ? -3.104 6.005 -6.073 1.00 92.25 184 TYR A O 1
ATOM 1462 N N . VAL A 1 185 ? -4.717 4.691 -5.218 1.00 94.75 185 VAL A N 1
ATOM 1463 C CA . VAL A 1 185 ? -4.372 3.495 -5.980 1.00 94.75 185 VAL A CA 1
ATOM 1464 C C . VAL A 1 185 ? -5.625 3.061 -6.718 1.00 94.75 185 VAL A C 1
ATOM 1466 O O . VAL A 1 185 ? -6.675 2.889 -6.106 1.00 94.75 185 VAL A O 1
ATOM 1469 N N . SER A 1 186 ? -5.524 2.938 -8.036 1.00 94.31 186 SER A N 1
ATOM 1470 C CA . SER A 1 186 ? -6.634 2.519 -8.886 1.00 94.31 186 SER A CA 1
ATOM 1471 C C . SER A 1 186 ? -6.254 1.290 -9.692 1.00 94.31 186 SER A C 1
ATOM 1473 O O . SER A 1 186 ? -5.115 1.131 -10.146 1.00 94.31 186 SER A O 1
ATOM 1475 N N . THR A 1 187 ? -7.225 0.407 -9.872 1.00 95.75 187 THR A N 1
ATOM 1476 C CA . THR A 1 187 ? -7.103 -0.812 -10.661 1.00 95.75 187 THR A CA 1
ATOM 1477 C C . THR A 1 187 ? -7.999 -0.707 -11.890 1.00 95.75 187 THR A C 1
ATOM 1479 O O . THR A 1 187 ? -9.083 -0.130 -11.859 1.00 95.75 187 THR A O 1
ATOM 1482 N N . SER A 1 188 ? -7.522 -1.217 -13.019 1.00 94.19 188 SER A N 1
ATOM 1483 C CA . SER A 1 188 ? -8.294 -1.258 -14.255 1.00 94.19 188 SER A CA 1
ATOM 1484 C C . SER A 1 188 ? -7.968 -2.527 -15.023 1.00 94.19 188 SER A C 1
ATOM 1486 O O . SER A 1 188 ? -6.840 -2.737 -15.477 1.00 94.19 188 SER A O 1
ATOM 1488 N N . ARG A 1 189 ? -8.974 -3.382 -15.181 1.00 94.69 189 ARG A N 1
ATOM 1489 C CA . ARG A 1 189 ? -8.870 -4.621 -15.941 1.00 94.69 189 ARG A CA 1
ATOM 1490 C C . ARG A 1 189 ? -9.483 -4.427 -17.319 1.00 94.69 189 ARG A C 1
ATOM 1492 O O . ARG A 1 189 ? -10.550 -3.847 -17.470 1.00 94.69 189 ARG A O 1
ATOM 1499 N N . THR A 1 190 ? -8.803 -4.919 -18.348 1.00 94.69 190 THR A N 1
ATOM 1500 C CA . THR A 1 190 ? -9.368 -5.024 -19.699 1.00 94.69 190 THR A CA 1
ATOM 1501 C C . THR A 1 190 ? -9.623 -6.492 -20.012 1.00 94.69 190 THR A C 1
ATOM 1503 O O . THR A 1 190 ? -8.698 -7.298 -19.941 1.00 94.69 190 THR A O 1
ATOM 1506 N N . ILE A 1 191 ? -10.861 -6.838 -20.366 1.00 92.81 191 ILE A N 1
ATOM 1507 C CA . ILE A 1 191 ? -11.233 -8.198 -20.780 1.00 92.81 191 ILE A CA 1
ATOM 1508 C C . ILE A 1 191 ? -11.069 -8.311 -22.296 1.00 92.81 191 ILE A C 1
ATOM 1510 O O . ILE A 1 191 ? -11.618 -7.499 -23.046 1.00 92.81 191 ILE A O 1
ATOM 1514 N N . SER A 1 192 ? -10.317 -9.309 -22.757 1.00 94.94 192 SER A N 1
ATOM 1515 C CA . SER A 1 192 ? -10.170 -9.579 -24.184 1.00 94.94 192 SER A CA 1
ATOM 1516 C C . SER A 1 192 ? -11.477 -10.086 -24.805 1.00 94.94 192 SER A C 1
ATOM 1518 O O . SER A 1 192 ? -12.318 -10.676 -24.120 1.00 94.94 192 SER A O 1
ATOM 1520 N N . PRO A 1 193 ? -11.665 -9.912 -26.126 1.00 94.44 193 PRO A N 1
ATOM 1521 C CA . PRO A 1 193 ? -12.847 -10.429 -26.815 1.00 94.44 193 PRO A CA 1
ATOM 1522 C C . PRO A 1 193 ? -13.039 -11.947 -26.647 1.00 94.44 193 PRO A C 1
ATOM 1524 O O . PRO A 1 193 ? -14.171 -12.411 -26.533 1.00 94.44 193 PRO A O 1
ATOM 1527 N N . GLU A 1 194 ? -11.947 -12.715 -26.582 1.00 93.88 194 GLU A N 1
ATOM 1528 C CA . GLU A 1 194 ? -11.972 -14.176 -26.413 1.00 93.88 194 GLU A CA 1
ATOM 1529 C C . GLU A 1 194 ? -12.458 -14.587 -25.018 1.00 93.88 194 GLU A C 1
ATOM 1531 O O . GLU A 1 194 ? -13.355 -15.430 -24.881 1.00 93.88 194 GLU A O 1
ATOM 1536 N N . ARG A 1 195 ? -11.919 -13.954 -23.965 1.00 93.62 195 ARG A N 1
ATOM 1537 C CA . ARG A 1 195 ? -12.375 -14.201 -22.592 1.00 93.62 195 ARG A CA 1
ATOM 1538 C C . ARG A 1 195 ? -13.824 -13.764 -22.422 1.00 93.62 195 ARG A C 1
ATOM 1540 O O . ARG A 1 195 ? -14.619 -14.503 -21.847 1.00 93.62 195 ARG A O 1
ATOM 1547 N N . ARG A 1 196 ? -14.189 -12.613 -22.992 1.00 93.62 196 ARG A N 1
ATOM 1548 C CA . ARG A 1 196 ? -15.568 -12.119 -23.014 1.00 93.62 196 ARG A CA 1
ATOM 1549 C C . ARG A 1 196 ? -16.531 -13.133 -23.638 1.00 93.62 196 ARG A C 1
ATOM 1551 O O . ARG A 1 196 ? -17.566 -13.404 -23.040 1.00 93.62 196 ARG A O 1
ATOM 1558 N N . ALA A 1 197 ? -16.190 -13.719 -24.786 1.00 93.31 197 ALA A N 1
ATOM 1559 C CA . ALA A 1 197 ? -17.029 -14.727 -25.436 1.00 93.31 197 ALA A CA 1
ATOM 1560 C C . ALA A 1 197 ? -17.204 -15.989 -24.572 1.00 93.31 197 ALA A C 1
ATOM 1562 O O . ALA A 1 197 ? -18.305 -16.527 -24.488 1.00 93.31 197 ALA A O 1
ATOM 1563 N N . THR A 1 198 ? -16.141 -16.426 -23.887 1.00 93.62 198 THR A N 1
ATOM 1564 C CA . THR A 1 198 ? -16.199 -17.554 -22.939 1.00 93.62 198 THR A CA 1
ATOM 1565 C C . THR A 1 198 ? -17.163 -17.272 -21.783 1.00 93.62 198 THR A C 1
ATOM 1567 O O . THR A 1 198 ? -17.992 -18.115 -21.449 1.00 93.62 198 THR A O 1
ATOM 1570 N N . ILE A 1 199 ? -17.090 -16.070 -21.202 1.00 93.75 199 ILE A N 1
ATOM 1571 C CA . ILE A 1 199 ? -17.976 -15.648 -20.109 1.00 93.75 199 ILE A CA 1
ATOM 1572 C C . ILE A 1 199 ? -19.430 -15.561 -20.595 1.00 93.75 199 ILE A C 1
ATOM 1574 O O . ILE A 1 199 ? -20.331 -16.060 -19.931 1.00 93.75 199 ILE A O 1
ATOM 1578 N N . GLU A 1 200 ? -19.667 -14.972 -21.771 1.00 93.12 200 GLU A N 1
ATOM 1579 C CA . GLU A 1 200 ? -21.005 -14.893 -22.373 1.00 93.12 200 GLU A CA 1
ATOM 1580 C C . GLU A 1 200 ? -21.598 -16.283 -22.655 1.00 93.12 200 GLU A C 1
ATOM 1582 O O . GLU A 1 200 ? -22.796 -16.492 -22.457 1.00 93.12 200 GLU A O 1
ATOM 1587 N N . ALA A 1 201 ? -20.782 -17.241 -23.103 1.00 92.50 201 ALA A N 1
ATOM 1588 C CA . ALA A 1 201 ? -21.216 -18.616 -23.336 1.00 92.50 201 ALA A CA 1
ATOM 1589 C C . ALA A 1 201 ? -21.632 -19.309 -22.030 1.00 92.50 201 ALA A C 1
ATOM 1591 O O . ALA A 1 201 ? -22.734 -19.852 -21.964 1.00 92.50 201 ALA A O 1
ATOM 1592 N N . ALA A 1 202 ? -20.802 -19.213 -20.986 1.00 92.56 202 ALA A N 1
ATOM 1593 C CA . ALA A 1 202 ? -21.120 -19.752 -19.665 1.00 92.56 202 ALA A CA 1
ATOM 1594 C C . ALA A 1 202 ? -22.389 -19.110 -19.074 1.00 92.56 202 ALA A C 1
ATOM 1596 O O . ALA A 1 202 ? -23.268 -19.807 -18.570 1.00 92.56 202 ALA A O 1
ATOM 1597 N N . ALA A 1 203 ? -22.536 -17.789 -19.219 1.00 93.06 203 ALA A N 1
ATOM 1598 C CA . ALA A 1 203 ? -23.712 -17.063 -18.750 1.00 93.06 203 ALA A CA 1
ATOM 1599 C C . ALA A 1 203 ? -25.003 -17.512 -19.446 1.00 93.06 203 ALA A C 1
ATOM 1601 O O . ALA A 1 203 ? -26.046 -17.650 -18.798 1.00 93.06 203 ALA A O 1
ATOM 1602 N N . ARG A 1 204 ? -24.938 -17.771 -20.759 1.00 92.44 204 ARG A N 1
ATOM 1603 C CA . ARG A 1 204 ? -26.069 -18.319 -21.520 1.00 92.44 204 ARG A CA 1
ATOM 1604 C C . ARG A 1 204 ? -26.410 -19.732 -21.089 1.00 92.44 204 ARG A C 1
ATOM 1606 O O . ARG A 1 204 ? -27.589 -20.030 -20.952 1.00 92.44 204 ARG A O 1
ATOM 1613 N N . GLU A 1 205 ? -25.416 -20.588 -20.885 1.00 91.50 205 GLU A N 1
ATOM 1614 C CA . GLU A 1 205 ? -25.639 -21.962 -20.432 1.00 91.50 205 GLU A CA 1
ATOM 1615 C C . GLU A 1 205 ? -26.357 -21.989 -19.075 1.00 91.50 205 GLU A C 1
ATOM 1617 O O . GLU A 1 205 ? -27.405 -22.623 -18.950 1.00 91.50 205 GLU A O 1
ATOM 1622 N N . ALA A 1 206 ? -25.875 -21.205 -18.106 1.00 89.62 206 ALA A N 1
ATOM 1623 C CA . ALA A 1 206 ? -26.485 -21.093 -16.780 1.00 89.62 206 ALA A CA 1
ATOM 1624 C C . ALA A 1 206 ? -27.919 -20.528 -16.813 1.00 89.62 206 ALA A C 1
ATOM 1626 O O . ALA A 1 206 ? -28.757 -20.896 -15.992 1.00 89.62 206 ALA A O 1
ATOM 1627 N N . SER A 1 207 ? -28.217 -19.654 -17.778 1.00 87.12 207 SER A N 1
ATOM 1628 C CA . SER A 1 207 ? -29.500 -18.943 -17.885 1.00 87.12 207 SER A CA 1
ATOM 1629 C C . SER A 1 207 ? -30.454 -19.547 -18.930 1.00 87.12 207 SER A C 1
ATOM 1631 O O . SER A 1 207 ? -31.371 -18.871 -19.398 1.00 87.12 207 SER A O 1
ATOM 1633 N N . GLY A 1 208 ? -30.241 -20.799 -19.355 1.00 87.62 208 GLY A N 1
ATOM 1634 C CA . GLY A 1 208 ? -31.141 -21.492 -20.291 1.00 87.62 208 GLY A CA 1
ATOM 1635 C C . GLY A 1 208 ? -31.151 -20.925 -21.720 1.00 87.62 208 GLY A C 1
ATOM 1636 O O . GLY A 1 208 ? -32.158 -21.013 -22.421 1.00 87.62 208 GLY A O 1
ATOM 1637 N N . GLY A 1 209 ? -30.044 -20.326 -22.160 1.00 84.44 209 GLY A N 1
ATOM 1638 C CA . GLY A 1 209 ? -29.817 -19.822 -23.519 1.00 84.44 209 GLY A CA 1
ATOM 1639 C C . GLY A 1 209 ? -29.935 -18.303 -23.684 1.00 84.44 209 GLY A C 1
ATOM 1640 O O . GLY A 1 209 ? -29.596 -17.784 -24.749 1.00 84.44 209 GLY A O 1
ATOM 1641 N N . GLN A 1 210 ? -30.371 -17.573 -22.654 1.00 86.31 210 GLN A N 1
ATOM 1642 C CA . GLN A 1 210 ? -30.442 -16.106 -22.665 1.00 86.31 210 GLN A CA 1
ATOM 1643 C C . GLN A 1 210 ? -29.277 -15.481 -21.894 1.00 86.31 210 GLN A C 1
ATOM 1645 O O . GLN A 1 210 ? -28.701 -16.111 -21.021 1.00 86.31 210 GLN A O 1
ATOM 1650 N N . LEU A 1 211 ? -28.900 -14.241 -22.219 1.00 87.75 211 LEU A N 1
ATOM 1651 C CA . LEU A 1 211 ? -27.932 -13.510 -21.396 1.00 87.75 211 LEU A CA 1
ATOM 1652 C C . LEU A 1 211 ? -28.647 -12.880 -20.192 1.00 87.75 211 LEU A C 1
ATOM 1654 O O . LEU A 1 211 ? -29.724 -12.308 -20.381 1.00 87.75 211 LEU A O 1
ATOM 1658 N N . PRO A 1 212 ? -28.048 -12.918 -18.989 1.00 86.62 212 PRO A N 1
ATOM 1659 C CA . PRO A 1 212 ? -28.573 -12.221 -17.822 1.00 86.62 212 PRO A CA 1
ATOM 1660 C C . PRO A 1 212 ? -28.275 -10.724 -17.963 1.00 86.62 212 PRO A C 1
ATOM 1662 O O . PRO A 1 212 ? -27.249 -10.216 -17.513 1.00 86.62 212 PRO A O 1
ATOM 1665 N N . LEU A 1 213 ? -29.148 -10.022 -18.681 1.00 88.81 213 LEU A N 1
ATOM 1666 C CA . LEU A 1 213 ? -29.020 -8.587 -18.900 1.00 88.81 213 LEU A CA 1
ATOM 1667 C C . LEU A 1 213 ? -29.429 -7.809 -17.643 1.00 88.81 213 LEU A C 1
ATOM 1669 O O . LEU A 1 213 ? -30.372 -8.182 -16.945 1.00 88.81 213 LEU A O 1
ATOM 1673 N N . ASN A 1 214 ? -28.753 -6.693 -17.382 1.00 86.12 214 ASN A N 1
ATOM 1674 C CA . ASN A 1 214 ? -29.119 -5.775 -16.306 1.00 86.12 214 ASN A CA 1
ATOM 1675 C C . ASN A 1 214 ? -30.377 -4.941 -16.653 1.00 86.12 214 ASN A C 1
ATOM 1677 O O . ASN A 1 214 ? -30.976 -5.081 -17.723 1.00 86.12 214 ASN A O 1
ATOM 1681 N N . HIS A 1 215 ? -30.753 -4.003 -15.773 1.00 84.62 215 HIS A N 1
ATOM 1682 C CA . HIS A 1 215 ? -31.879 -3.086 -16.009 1.00 84.62 215 HIS A CA 1
ATOM 1683 C C . HIS A 1 215 ? -31.740 -2.246 -17.300 1.00 84.62 215 HIS A C 1
ATOM 1685 O O . HIS A 1 215 ? -32.744 -1.893 -17.915 1.00 84.62 215 HIS A O 1
ATOM 1691 N N . TYR A 1 216 ? -30.510 -1.986 -17.751 1.00 87.00 216 TYR A N 1
ATOM 1692 C CA . TYR A 1 216 ? -30.190 -1.271 -18.992 1.00 87.00 216 TYR A CA 1
ATOM 1693 C C . TYR A 1 216 ? -30.137 -2.171 -20.234 1.00 87.00 216 TYR A C 1
ATOM 1695 O O . TYR A 1 216 ? -29.865 -1.684 -21.326 1.00 87.00 216 TYR A O 1
ATOM 1703 N N . ARG A 1 217 ? -30.450 -3.465 -20.095 1.00 84.25 217 ARG A N 1
ATOM 1704 C CA . ARG A 1 217 ? -30.327 -4.488 -21.145 1.00 84.25 217 ARG A CA 1
ATOM 1705 C C . ARG A 1 217 ? -28.890 -4.731 -21.622 1.00 84.25 217 ARG A C 1
ATOM 1707 O O . ARG A 1 217 ? -28.692 -5.291 -22.697 1.00 84.25 217 ARG A O 1
ATOM 1714 N N . ASP A 1 218 ? -27.911 -4.380 -20.798 1.00 88.62 218 ASP A N 1
ATOM 1715 C CA . ASP A 1 218 ? -26.499 -4.643 -21.043 1.00 88.62 218 ASP A CA 1
ATOM 1716 C C . ASP A 1 218 ? -26.036 -5.874 -20.256 1.00 88.62 218 ASP A C 1
ATOM 1718 O O . ASP A 1 218 ? -26.465 -6.119 -19.125 1.00 88.62 218 ASP A O 1
ATOM 1722 N N . PHE A 1 219 ? -25.131 -6.647 -20.854 1.00 88.44 219 PHE A N 1
ATOM 1723 C CA . PHE A 1 219 ? -24.382 -7.694 -20.164 1.00 88.44 219 PHE A CA 1
ATOM 1724 C C . PHE A 1 219 ? -22.988 -7.165 -19.833 1.00 88.44 219 PHE A C 1
ATOM 1726 O O . PHE A 1 219 ? -22.267 -6.731 -20.737 1.00 88.44 219 PHE A O 1
ATOM 1733 N N . TYR A 1 220 ? -22.603 -7.230 -18.557 1.00 90.44 220 TYR A N 1
ATOM 1734 C CA . TYR A 1 220 ? -21.263 -6.880 -18.087 1.00 90.44 220 TYR A CA 1
ATOM 1735 C C . TYR A 1 220 ? -20.479 -8.155 -17.749 1.00 90.44 220 TYR A C 1
ATOM 1737 O O . TYR A 1 220 ? -20.644 -8.695 -16.654 1.00 90.44 220 TYR A O 1
ATOM 1745 N N . PRO A 1 221 ? -19.596 -8.634 -18.649 1.00 90.88 221 PRO A N 1
ATOM 1746 C CA . PRO A 1 221 ? -18.830 -9.859 -18.425 1.00 90.88 221 PRO A CA 1
ATOM 1747 C C . PRO A 1 221 ? -17.984 -9.813 -17.150 1.00 90.88 221 PRO A C 1
ATOM 1749 O O . PRO A 1 221 ? -17.850 -10.820 -16.469 1.00 90.88 221 PRO A O 1
ATOM 1752 N N . GLU A 1 222 ? -17.436 -8.643 -16.810 1.00 89.12 222 GLU A N 1
ATOM 1753 C CA . GLU A 1 222 ? -16.616 -8.458 -15.609 1.00 89.12 222 GLU A CA 1
ATOM 1754 C C . GLU A 1 222 ? -17.409 -8.682 -14.321 1.00 89.12 222 GLU A C 1
ATOM 1756 O O . GLU A 1 222 ? -16.944 -9.376 -13.421 1.00 89.12 222 GLU A O 1
ATOM 1761 N N . GLN A 1 223 ? -18.623 -8.133 -14.256 1.00 90.19 223 GLN A N 1
ATOM 1762 C CA . GLN A 1 223 ? -19.501 -8.306 -13.106 1.00 90.19 223 GLN A CA 1
ATOM 1763 C C . GLN A 1 223 ? -19.976 -9.757 -12.988 1.00 90.19 223 GLN A C 1
ATOM 1765 O O . GLN A 1 223 ? -19.965 -10.307 -11.891 1.00 90.19 223 GLN A O 1
ATOM 1770 N N . TYR A 1 224 ? -20.339 -10.384 -14.110 1.00 92.31 224 TYR A N 1
ATOM 1771 C CA . TYR A 1 224 ? -20.742 -11.788 -14.114 1.00 92.31 224 TYR A CA 1
ATOM 1772 C C . TYR A 1 224 ? -19.598 -12.691 -13.643 1.00 92.31 224 TYR A C 1
ATOM 1774 O O . TYR A 1 224 ? -19.773 -13.504 -12.747 1.00 92.31 224 TYR A O 1
ATOM 1782 N N . GLU A 1 225 ? -18.390 -12.507 -14.181 1.00 91.94 225 GLU A N 1
ATOM 1783 C CA . GLU A 1 225 ? -17.222 -13.263 -13.731 1.00 91.94 225 GLU A CA 1
ATOM 1784 C C . GLU A 1 225 ? -16.952 -13.035 -12.239 1.00 91.94 225 GLU A C 1
ATOM 1786 O O . GLU A 1 225 ? -16.655 -13.996 -11.540 1.00 91.94 225 GLU A O 1
ATOM 1791 N N . ARG A 1 226 ? -17.113 -11.811 -11.719 1.00 90.94 226 ARG A N 1
ATOM 1792 C CA . ARG A 1 226 ? -16.979 -11.528 -10.282 1.00 90.94 226 ARG A CA 1
ATOM 1793 C C . ARG A 1 226 ? -17.950 -12.343 -9.416 1.00 90.94 226 ARG A C 1
ATOM 1795 O O . ARG A 1 226 ? -17.560 -12.842 -8.365 1.00 90.94 226 ARG A O 1
ATOM 1802 N N . GLU A 1 227 ? -19.205 -12.434 -9.840 1.00 91.00 227 GLU A N 1
ATOM 1803 C CA . GLU A 1 227 ? -20.284 -13.112 -9.108 1.00 91.00 227 GLU A CA 1
ATOM 1804 C C . GLU A 1 227 ? -20.234 -14.642 -9.248 1.00 91.00 227 GLU A C 1
ATOM 1806 O O . GLU A 1 227 ? -20.815 -15.346 -8.424 1.00 91.00 227 GLU A O 1
ATOM 1811 N N . HIS A 1 228 ? -19.473 -15.145 -10.227 1.00 90.69 228 HIS A N 1
ATOM 1812 C CA . HIS A 1 228 ? -19.321 -16.565 -10.546 1.00 90.69 228 HIS A CA 1
ATOM 1813 C C . HIS A 1 228 ? -17.859 -17.057 -10.412 1.00 90.69 228 HIS A C 1
ATOM 1815 O O . HIS A 1 228 ? -17.194 -17.324 -11.426 1.00 90.69 228 HIS A O 1
ATOM 1821 N N . PRO A 1 229 ? -17.323 -17.205 -9.177 1.00 90.31 229 PRO A N 1
ATOM 1822 C CA . PRO A 1 229 ? -15.957 -17.682 -8.933 1.00 90.31 229 PRO A CA 1
ATOM 1823 C C . PRO A 1 229 ? -15.635 -19.057 -9.532 1.00 90.31 229 PRO A C 1
ATOM 1825 O O . PRO A 1 229 ? -14.468 -19.376 -9.748 1.00 90.31 229 PRO A O 1
ATOM 1828 N N . GLU A 1 230 ? -16.637 -19.884 -9.834 1.00 90.19 230 GLU A N 1
ATOM 1829 C CA . GLU A 1 230 ? -16.488 -21.174 -10.515 1.00 90.19 230 GLU A CA 1
ATOM 1830 C C . GLU A 1 230 ? -15.849 -21.060 -11.908 1.00 90.19 230 GLU A C 1
ATOM 1832 O O . GLU A 1 230 ? -15.214 -22.007 -12.373 1.00 90.19 230 GLU A O 1
ATOM 1837 N N . LEU A 1 231 ? -15.952 -19.893 -12.556 1.00 89.81 231 LEU A N 1
ATOM 1838 C CA . LEU A 1 231 ? -15.312 -19.610 -13.845 1.00 89.81 231 LEU A CA 1
ATOM 1839 C C . LEU A 1 231 ? -13.823 -19.260 -13.713 1.00 89.81 231 LEU A C 1
ATOM 1841 O O . LEU A 1 231 ? -13.122 -19.096 -14.724 1.00 89.81 231 LEU A O 1
ATOM 1845 N N . TRP A 1 232 ? -13.338 -19.085 -12.483 1.00 91.62 232 TRP A N 1
ATOM 1846 C CA . TRP A 1 232 ? -11.961 -18.702 -12.211 1.00 91.62 232 TRP A CA 1
ATOM 1847 C C . TRP A 1 232 ? -11.053 -19.925 -12.161 1.00 91.62 232 TRP A C 1
ATOM 1849 O O . TRP A 1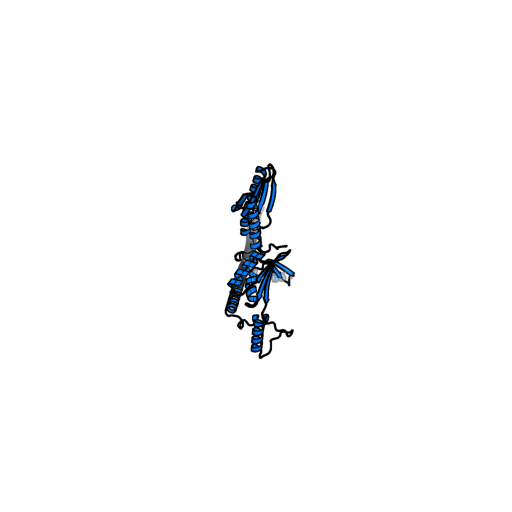 232 ? -11.463 -21.053 -11.858 1.00 91.62 232 TRP A O 1
ATOM 1859 N N . THR A 1 233 ? -9.769 -19.683 -12.417 1.00 91.19 233 THR A N 1
ATOM 1860 C CA . THR A 1 233 ? -8.741 -20.697 -12.197 1.00 91.19 233 THR A CA 1
ATOM 1861 C C . THR A 1 233 ? -8.716 -21.109 -10.725 1.00 91.19 233 THR A C 1
ATOM 1863 O O . THR A 1 233 ? -9.072 -20.345 -9.827 1.00 91.19 233 THR A O 1
ATOM 1866 N N . GLU A 1 234 ? -8.278 -22.341 -10.473 1.00 91.31 234 GLU A N 1
ATOM 1867 C CA . GLU A 1 234 ? -8.146 -22.875 -9.113 1.00 91.31 234 GLU A CA 1
ATOM 1868 C C . GLU A 1 234 ? -7.243 -21.993 -8.232 1.00 91.31 234 GLU A C 1
ATOM 1870 O O . GLU A 1 234 ? -7.515 -21.803 -7.052 1.00 91.31 234 GLU A O 1
ATOM 1875 N N . GLU A 1 235 ? -6.204 -21.400 -8.824 1.00 90.88 235 GLU A N 1
ATOM 1876 C CA . GLU A 1 235 ? -5.296 -20.468 -8.150 1.00 90.88 235 GLU A CA 1
ATOM 1877 C C . GLU A 1 235 ? -6.037 -19.233 -7.620 1.00 90.88 235 GLU A C 1
ATOM 1879 O O . GLU A 1 235 ? -5.863 -18.867 -6.464 1.00 90.88 235 GLU A O 1
ATOM 1884 N N . TYR A 1 236 ? -6.923 -18.631 -8.418 1.00 92.69 236 TYR A N 1
ATOM 1885 C CA . TYR A 1 236 ? -7.666 -17.436 -8.003 1.00 92.69 236 TYR A CA 1
ATOM 1886 C C . TYR A 1 236 ? -8.756 -17.749 -6.978 1.00 92.69 236 TYR A C 1
ATOM 1888 O O . TYR A 1 236 ? -9.050 -16.911 -6.129 1.00 92.69 236 TYR A O 1
ATOM 1896 N N . ARG A 1 237 ? -9.345 -18.950 -7.023 1.00 92.69 237 ARG A N 1
ATOM 1897 C CA . ARG A 1 237 ? -10.298 -19.396 -5.995 1.00 92.69 237 ARG A CA 1
ATOM 1898 C C . ARG A 1 237 ? -9.614 -19.590 -4.643 1.00 92.69 237 ARG A C 1
ATOM 1900 O O . ARG A 1 237 ? -10.122 -19.099 -3.643 1.00 92.69 237 ARG A O 1
ATOM 1907 N N . ARG A 1 238 ? -8.424 -20.200 -4.620 1.00 92.25 238 ARG A N 1
ATOM 1908 C CA . ARG A 1 238 ? -7.605 -20.299 -3.397 1.00 92.25 238 ARG A CA 1
ATOM 1909 C C . ARG A 1 238 ? -7.235 -18.932 -2.842 1.00 92.25 238 ARG A C 1
ATOM 1911 O O . ARG A 1 238 ? -7.267 -18.740 -1.632 1.00 92.25 238 ARG A O 1
ATOM 1918 N N . GLU A 1 239 ? -6.919 -17.993 -3.728 1.00 92.44 239 GLU A N 1
ATOM 1919 C CA . GLU A 1 239 ? -6.627 -16.616 -3.346 1.00 92.44 239 GLU A CA 1
ATOM 1920 C C . GLU A 1 239 ? -7.844 -15.936 -2.706 1.00 92.44 239 GLU A C 1
ATOM 1922 O O . GLU A 1 239 ? -7.720 -15.313 -1.656 1.00 92.44 239 GLU A O 1
ATOM 1927 N N . LEU A 1 240 ? -9.036 -16.107 -3.287 1.00 92.06 240 LEU A N 1
ATOM 1928 C CA . LEU A 1 240 ? -10.287 -15.593 -2.725 1.00 92.06 240 LEU A CA 1
ATOM 1929 C C . LEU A 1 240 ? -10.576 -16.173 -1.337 1.00 92.06 240 LEU A C 1
ATOM 1931 O O . LEU A 1 240 ? -10.975 -15.440 -0.433 1.00 92.06 240 LEU A O 1
ATOM 1935 N N . ASP A 1 241 ? -10.394 -17.482 -1.167 1.00 92.25 241 ASP A N 1
ATOM 1936 C CA . ASP A 1 241 ? -10.622 -18.142 0.116 1.00 92.25 241 ASP A CA 1
ATOM 1937 C C . ASP A 1 241 ? -9.617 -17.660 1.167 1.00 92.25 241 ASP A C 1
ATOM 1939 O O . ASP A 1 241 ? -10.021 -17.328 2.279 1.00 92.25 241 ASP A O 1
ATOM 1943 N N . ALA A 1 242 ? -8.340 -17.500 0.804 1.00 91.81 242 ALA A N 1
ATOM 1944 C CA . ALA A 1 242 ? -7.337 -16.899 1.683 1.00 91.81 242 ALA A CA 1
ATOM 1945 C C . ALA A 1 242 ? -7.738 -15.478 2.120 1.00 91.81 242 ALA A C 1
ATOM 1947 O O . ALA A 1 242 ? -7.717 -15.177 3.312 1.00 91.81 242 ALA A O 1
ATOM 1948 N N . GLN A 1 243 ? -8.197 -14.634 1.188 1.00 91.38 243 GLN A N 1
ATOM 1949 C CA . GLN A 1 243 ? -8.686 -13.285 1.504 1.00 91.38 243 GLN A CA 1
ATOM 1950 C C . GLN A 1 243 ? -9.910 -13.304 2.432 1.00 91.38 243 GLN A C 1
ATOM 1952 O O . GLN A 1 243 ? -10.033 -12.466 3.326 1.00 91.38 243 GLN A O 1
ATOM 1957 N N . ARG A 1 244 ? -10.829 -14.258 2.247 1.00 91.81 244 ARG A N 1
ATOM 1958 C CA . ARG A 1 244 ? -12.003 -14.420 3.117 1.00 91.81 244 ARG A CA 1
ATOM 1959 C C . ARG A 1 244 ? -11.607 -14.827 4.528 1.00 91.81 244 ARG A C 1
ATOM 1961 O O . ARG A 1 244 ? -12.145 -14.259 5.475 1.00 91.81 244 ARG A O 1
ATOM 1968 N N . GLU A 1 245 ? -10.680 -15.766 4.672 1.00 93.44 245 GLU A N 1
ATOM 1969 C CA . GLU A 1 245 ? -10.173 -16.180 5.982 1.00 93.44 245 GLU A CA 1
ATOM 1970 C C . GLU A 1 245 ? -9.409 -15.041 6.675 1.00 93.44 245 GLU A C 1
ATOM 1972 O O . GLU A 1 245 ? -9.624 -14.801 7.861 1.00 93.44 245 GLU A O 1
ATOM 1977 N N . GLU A 1 246 ? -8.614 -14.252 5.943 1.00 90.06 246 GLU A N 1
ATOM 1978 C CA . GLU A 1 246 ? -7.986 -13.032 6.476 1.00 90.06 246 GLU A CA 1
ATOM 1979 C C . GLU A 1 246 ? -9.023 -12.008 6.971 1.00 90.06 246 GLU A C 1
ATOM 1981 O O . GLU A 1 246 ? -8.877 -11.441 8.057 1.00 90.06 246 GLU A O 1
ATOM 1986 N N . CYS A 1 247 ? -10.083 -11.766 6.192 1.00 89.38 247 CYS A N 1
ATOM 1987 C CA . CYS A 1 247 ? -11.165 -10.857 6.571 1.00 89.38 247 CYS A CA 1
ATOM 1988 C C . CYS A 1 247 ? -11.925 -11.348 7.808 1.00 89.38 247 CYS A C 1
ATOM 1990 O O . CYS A 1 247 ? -12.183 -10.543 8.703 1.00 89.38 247 CYS A O 1
ATOM 1992 N N . LYS A 1 248 ? -12.236 -12.649 7.888 1.00 92.62 248 LYS A N 1
ATOM 1993 C CA . LYS A 1 248 ? -12.866 -13.258 9.069 1.00 92.62 248 LYS A CA 1
ATOM 1994 C C . LYS A 1 248 ? -11.980 -13.118 10.301 1.00 92.62 248 LYS A C 1
ATOM 1996 O O . LYS A 1 248 ? -12.431 -12.573 11.299 1.00 92.62 248 LYS A O 1
ATOM 2001 N N . ALA A 1 249 ? -10.704 -13.491 10.205 1.00 92.00 249 ALA A N 1
ATOM 2002 C CA . ALA A 1 249 ? -9.759 -13.361 11.313 1.00 92.00 249 ALA A CA 1
ATOM 2003 C C . ALA A 1 249 ? -9.633 -11.905 11.797 1.00 92.00 249 ALA A C 1
ATOM 2005 O O . ALA A 1 249 ? -9.532 -11.641 12.995 1.00 92.00 249 ALA A O 1
ATOM 2006 N N . ARG A 1 250 ? -9.677 -10.931 10.875 1.00 88.94 250 ARG A N 1
ATOM 2007 C CA . ARG A 1 250 ? -9.682 -9.503 11.222 1.00 88.94 250 ARG A CA 1
ATOM 2008 C C . ARG A 1 250 ? -10.971 -9.078 11.930 1.00 88.94 250 ARG A C 1
ATOM 2010 O O . ARG A 1 250 ? -10.889 -8.282 12.863 1.00 88.94 250 ARG A O 1
ATOM 2017 N N . GLN A 1 251 ? -12.129 -9.570 11.491 1.00 89.50 251 GLN A N 1
ATOM 2018 C CA . GLN A 1 251 ? -13.413 -9.314 12.150 1.00 89.50 251 GLN A CA 1
ATOM 2019 C C . GLN A 1 251 ? -13.431 -9.909 13.558 1.00 89.50 251 GLN A C 1
ATOM 2021 O O . GLN A 1 251 ? -13.694 -9.181 14.507 1.00 89.50 251 GLN A O 1
ATOM 2026 N N . GLU A 1 252 ? -13.034 -11.171 13.708 1.00 93.38 252 GLU A N 1
ATOM 2027 C CA . GLU A 1 252 ? -12.938 -11.850 15.004 1.00 93.38 252 GLU A CA 1
ATOM 2028 C C . GLU A 1 252 ? -11.984 -11.121 15.959 1.00 93.38 252 GLU A C 1
ATOM 2030 O O . GLU A 1 252 ? -12.305 -10.910 17.127 1.00 93.38 252 GLU A O 1
ATOM 2035 N N . TRP A 1 253 ? -10.827 -10.667 15.466 1.00 92.75 253 TRP A N 1
ATOM 2036 C CA . TRP A 1 253 ? -9.904 -9.859 16.264 1.00 92.75 253 TRP A CA 1
ATOM 2037 C C . TRP A 1 253 ? -10.520 -8.520 16.692 1.00 92.75 253 TRP A C 1
ATOM 2039 O O . TRP A 1 253 ? -10.350 -8.103 17.838 1.00 92.75 253 TRP A O 1
ATOM 2049 N N . ALA A 1 254 ? -11.234 -7.841 15.790 1.00 90.19 254 ALA A N 1
ATOM 2050 C CA . ALA A 1 254 ? -11.883 -6.568 16.089 1.00 90.19 254 ALA A CA 1
ATOM 2051 C C . ALA A 1 254 ? -13.016 -6.734 17.113 1.00 90.19 254 ALA A C 1
ATOM 2053 O O . ALA A 1 254 ? -13.117 -5.934 18.040 1.00 90.19 254 ALA A O 1
ATOM 2054 N N . GLU A 1 255 ? -13.819 -7.790 16.987 1.00 92.06 255 GLU A N 1
ATOM 2055 C CA . GLU A 1 255 ? -14.867 -8.147 17.946 1.00 92.06 255 GLU A CA 1
ATOM 2056 C C . GLU A 1 255 ? -14.277 -8.504 19.313 1.00 92.06 255 GLU A C 1
ATOM 2058 O O . GLU A 1 255 ? -14.743 -7.996 20.331 1.00 92.06 255 GLU A O 1
ATOM 2063 N N . ALA A 1 256 ? -13.206 -9.304 19.351 1.00 92.62 256 ALA A N 1
ATOM 2064 C CA . ALA A 1 256 ? -12.509 -9.639 20.591 1.00 92.62 256 ALA A CA 1
ATOM 2065 C C . ALA A 1 256 ? -11.934 -8.391 21.278 1.00 92.62 256 ALA A C 1
ATOM 2067 O O . ALA A 1 256 ? -12.056 -8.236 22.494 1.00 92.62 256 ALA A O 1
ATOM 2068 N N . LYS A 1 257 ? -11.350 -7.472 20.501 1.00 92.44 257 LYS A N 1
ATOM 2069 C CA . LYS A 1 257 ? -10.837 -6.201 21.016 1.00 92.44 257 LYS A CA 1
ATOM 2070 C C . LYS A 1 257 ? -11.961 -5.314 21.558 1.00 92.44 257 LYS A C 1
ATOM 2072 O O . LYS A 1 257 ? -11.832 -4.792 22.661 1.00 92.44 257 LYS A O 1
ATOM 2077 N N . ALA A 1 258 ? -13.071 -5.187 20.832 1.00 90.94 258 ALA A N 1
ATOM 2078 C CA . ALA A 1 258 ? -14.234 -4.426 21.284 1.00 90.94 258 ALA A CA 1
ATOM 2079 C C . ALA A 1 258 ? -14.861 -5.032 22.552 1.00 90.94 258 ALA A C 1
ATOM 2081 O O . ALA A 1 258 ? -15.273 -4.298 23.447 1.00 90.94 258 ALA A O 1
ATOM 2082 N N . ALA A 1 259 ? -14.893 -6.363 22.669 1.00 91.56 259 ALA A N 1
ATOM 2083 C CA . ALA A 1 259 ? -15.349 -7.048 23.875 1.00 91.56 259 ALA A CA 1
ATOM 2084 C C . ALA A 1 259 ? -14.427 -6.769 25.071 1.00 91.56 259 ALA A C 1
ATOM 2086 O O . ALA A 1 259 ? -14.918 -6.501 26.165 1.00 91.56 259 ALA A O 1
ATOM 2087 N N . GLN A 1 260 ? -13.108 -6.776 24.862 1.00 89.12 260 GLN A N 1
ATOM 2088 C CA . GLN A 1 260 ? -12.132 -6.434 25.897 1.00 89.12 260 GLN A CA 1
ATOM 2089 C C . GLN A 1 260 ? -12.275 -4.974 26.357 1.00 89.12 260 GLN A C 1
ATOM 2091 O O . GLN A 1 260 ? -12.286 -4.702 27.555 1.00 89.12 260 GLN A O 1
ATOM 2096 N N . GLU A 1 261 ? -12.416 -4.034 25.420 1.00 89.38 261 GLU A N 1
ATOM 2097 C CA . GLU A 1 261 ? -12.656 -2.619 25.732 1.00 89.38 261 GLU A CA 1
ATOM 2098 C C . GLU A 1 261 ? -13.998 -2.434 26.462 1.00 89.38 261 GLU A C 1
ATOM 2100 O O . GLU A 1 261 ? -14.072 -1.712 27.455 1.00 89.38 261 GLU A O 1
ATOM 2105 N N . GLY A 1 262 ? -15.045 -3.152 26.043 1.00 89.88 262 GLY A N 1
ATOM 2106 C CA . GLY A 1 262 ? -16.345 -3.164 26.715 1.00 89.88 262 GLY A CA 1
ATOM 2107 C C . GLY A 1 262 ? -16.284 -3.703 28.148 1.00 89.88 262 GLY A C 1
ATOM 2108 O O . GLY A 1 262 ? -16.891 -3.113 29.039 1.00 89.88 262 GLY A O 1
ATOM 2109 N N . GLN A 1 263 ? -15.523 -4.774 28.391 1.00 86.62 263 GLN A N 1
ATOM 2110 C CA . GLN A 1 263 ? -15.275 -5.300 29.739 1.00 86.62 263 GLN A CA 1
ATOM 2111 C C . GLN A 1 263 ? -14.553 -4.271 30.614 1.00 86.62 263 GLN A C 1
ATOM 2113 O O . GLN A 1 263 ? -14.999 -4.008 31.725 1.00 86.62 263 GLN A O 1
ATOM 2118 N N . ALA A 1 264 ? -13.509 -3.619 30.094 1.00 87.25 264 ALA A N 1
ATOM 2119 C CA . ALA A 1 264 ? -12.794 -2.573 30.825 1.00 87.25 264 ALA A CA 1
ATOM 2120 C C . ALA A 1 264 ? -13.708 -1.388 31.196 1.00 87.25 264 ALA A C 1
ATOM 2122 O O . ALA A 1 264 ? -13.627 -0.861 32.304 1.00 87.25 264 ALA A O 1
ATOM 2123 N N . HIS A 1 265 ? -14.618 -0.989 30.300 1.00 86.12 265 HIS A N 1
ATOM 2124 C CA . HIS A 1 265 ? -15.619 0.037 30.601 1.00 86.12 265 HIS A CA 1
ATOM 2125 C C . HIS A 1 265 ? -16.613 -0.400 31.686 1.00 86.12 265 HIS A C 1
ATOM 2127 O O . HIS A 1 265 ? -16.974 0.413 32.533 1.00 86.12 265 HIS A O 1
ATOM 2133 N N . GLN A 1 266 ? -17.039 -1.667 31.685 1.00 85.00 266 GLN A N 1
ATOM 2134 C CA . GLN A 1 266 ? -17.918 -2.211 32.726 1.00 85.00 266 GLN A CA 1
ATOM 2135 C C . GLN A 1 266 ? -17.221 -2.275 34.088 1.00 85.00 266 GLN A C 1
ATOM 2137 O O . GLN A 1 266 ? -17.815 -1.880 35.085 1.00 85.00 266 GLN A O 1
ATOM 2142 N N . GLU A 1 267 ? -15.968 -2.730 34.132 1.00 89.56 267 GLU A N 1
ATOM 2143 C CA . GLU A 1 267 ? -15.163 -2.759 35.359 1.00 89.56 267 GLU A CA 1
ATOM 2144 C C . GLU A 1 267 ? -14.960 -1.352 35.927 1.00 89.56 267 GLU A C 1
ATOM 2146 O O . GLU A 1 267 ? -15.082 -1.146 37.134 1.00 89.56 267 GLU A O 1
ATOM 2151 N N . TRP A 1 268 ? -14.699 -0.367 35.063 1.00 87.88 268 TRP A N 1
ATOM 2152 C CA . TRP A 1 268 ? -14.561 1.022 35.490 1.00 87.88 268 TRP A CA 1
ATOM 2153 C C . TRP A 1 268 ? -15.870 1.585 36.056 1.00 87.88 268 TRP A C 1
ATOM 2155 O O . TRP A 1 268 ? -15.849 2.176 37.132 1.00 87.88 268 TRP A O 1
ATOM 2165 N N . ALA A 1 269 ? -17.005 1.327 35.399 1.00 88.31 269 ALA A N 1
ATOM 2166 C CA . ALA A 1 269 ? -18.318 1.741 35.892 1.00 88.31 269 ALA A CA 1
ATOM 2167 C C . ALA A 1 269 ? -18.666 1.091 37.245 1.00 88.31 269 ALA A C 1
ATOM 2169 O O . ALA A 1 269 ? -19.148 1.767 38.146 1.00 88.31 269 ALA A O 1
ATOM 2170 N N . GLN A 1 270 ? -18.366 -0.202 37.421 1.00 89.56 270 GLN A N 1
ATOM 2171 C CA . GLN A 1 270 ? -18.557 -0.895 38.702 1.00 89.56 270 GLN A CA 1
ATOM 2172 C C . GLN A 1 270 ? -17.665 -0.323 39.805 1.00 89.56 270 GLN A C 1
ATOM 2174 O O . GLN A 1 270 ? -18.083 -0.242 40.958 1.00 89.56 270 GLN A O 1
ATOM 2179 N N . HIS A 1 271 ? -16.430 0.055 39.470 1.00 87.94 271 HIS A N 1
ATOM 2180 C CA . HIS A 1 271 ? -15.526 0.693 40.418 1.00 87.94 271 HIS A CA 1
ATOM 2181 C C . HIS A 1 271 ? -16.030 2.081 40.831 1.00 87.94 271 HIS A C 1
ATOM 2183 O O . HIS A 1 271 ? -15.965 2.413 42.010 1.00 87.94 271 HIS A O 1
ATOM 2189 N N . GLU A 1 272 ? -16.536 2.878 39.888 1.00 86.75 272 GLU A N 1
ATOM 2190 C CA . GLU A 1 272 ? -17.128 4.193 40.161 1.00 86.75 272 GLU A CA 1
ATOM 2191 C C . GLU A 1 272 ? -18.372 4.068 41.057 1.00 86.75 272 GLU A C 1
ATOM 2193 O O . GLU A 1 272 ? -18.430 4.699 42.110 1.00 86.75 272 GLU A O 1
ATOM 2198 N N . GLU A 1 273 ? -19.296 3.157 40.736 1.00 87.06 273 GLU A N 1
ATOM 2199 C CA . GLU A 1 273 ? -20.485 2.879 41.559 1.00 87.06 273 GLU A CA 1
ATOM 2200 C C . GLU A 1 273 ? -20.111 2.381 42.969 1.00 87.06 273 GLU A C 1
ATOM 2202 O O . GLU A 1 273 ? -20.698 2.794 43.970 1.00 87.06 273 GLU A O 1
ATOM 2207 N N . ALA A 1 274 ? -19.089 1.524 43.081 1.00 86.94 274 ALA A N 1
ATOM 2208 C CA . ALA A 1 274 ? -18.593 1.059 44.374 1.00 86.94 274 ALA A CA 1
ATOM 2209 C C . ALA A 1 274 ? -17.966 2.190 45.206 1.00 86.94 274 ALA A C 1
ATOM 2211 O O . ALA A 1 274 ? -18.102 2.186 46.432 1.00 86.94 274 ALA A O 1
ATOM 2212 N N . GLN A 1 275 ? -17.294 3.150 44.563 1.00 86.62 275 GLN A N 1
ATOM 2213 C CA . GLN A 1 275 ? -16.756 4.332 45.237 1.00 86.62 275 GLN A CA 1
ATOM 2214 C C . GLN A 1 275 ? -17.873 5.238 45.751 1.00 86.62 275 GLN A C 1
ATOM 2216 O O . GLN A 1 275 ? -17.829 5.621 46.917 1.00 86.62 275 GLN A O 1
ATOM 2221 N N . GLU A 1 276 ? -18.889 5.522 44.934 1.00 89.69 276 GLU A N 1
ATOM 2222 C CA . GLU A 1 276 ? -20.046 6.323 45.355 1.00 89.69 276 GLU A CA 1
ATOM 2223 C C . GLU A 1 276 ? -20.763 5.685 46.552 1.00 89.69 276 GLU A C 1
ATOM 2225 O O . GLU A 1 276 ? -21.036 6.359 47.547 1.00 89.69 276 GLU A O 1
ATOM 2230 N N . LEU A 1 277 ? -20.982 4.365 46.513 1.00 90.88 277 LEU A N 1
ATOM 2231 C CA . LEU A 1 277 ? -21.599 3.636 47.621 1.00 90.88 277 LEU A CA 1
ATOM 2232 C C . LEU A 1 277 ? -20.740 3.689 48.892 1.00 90.88 277 LEU A C 1
ATOM 2234 O O . LEU A 1 277 ? -21.267 3.814 49.998 1.00 90.88 277 LEU A O 1
ATOM 2238 N N . GLN A 1 278 ? -19.415 3.586 48.756 1.00 87.00 278 GLN A N 1
ATOM 2239 C CA . GLN A 1 278 ? -18.510 3.700 49.896 1.00 87.00 278 GLN A CA 1
ATOM 2240 C C . GLN A 1 278 ? -18.555 5.112 50.500 1.00 87.00 278 GLN A C 1
ATOM 2242 O O . GLN A 1 278 ? -18.608 5.249 51.723 1.00 87.00 278 GLN A O 1
ATOM 2247 N N . GLU A 1 279 ? -18.570 6.156 49.672 1.00 89.75 279 GLU A N 1
ATOM 2248 C CA . GLU A 1 279 ? -18.684 7.542 50.131 1.00 89.75 279 GLU A CA 1
ATOM 2249 C C . GLU A 1 279 ? -20.019 7.805 50.842 1.00 89.75 279 GLU A C 1
ATOM 2251 O O . GLU A 1 279 ? -20.035 8.457 51.891 1.00 89.75 279 GLU A O 1
ATOM 2256 N N . GLU A 1 280 ? -21.123 7.252 50.333 1.00 91.06 280 GLU A N 1
ATOM 2257 C CA . GLU A 1 280 ? -22.443 7.331 50.965 1.00 91.06 280 GLU A CA 1
ATOM 2258 C C . GLU A 1 280 ? -22.453 6.626 52.330 1.00 91.06 280 GLU A C 1
ATOM 2260 O O . GLU A 1 280 ? -22.849 7.222 53.334 1.00 91.06 280 GLU A O 1
ATOM 2265 N N . GLN A 1 281 ? -21.912 5.405 52.410 1.00 87.88 281 GLN A N 1
ATOM 2266 C CA . GLN A 1 281 ? -21.779 4.668 53.673 1.00 87.88 281 GLN A CA 1
ATOM 2267 C C . GLN A 1 281 ? -20.911 5.417 54.695 1.00 87.88 281 GLN A C 1
ATOM 2269 O O . GLN A 1 281 ? -21.230 5.457 55.887 1.00 87.88 281 GLN A O 1
ATOM 2274 N N . GLU A 1 282 ? -19.814 6.037 54.257 1.00 91.12 282 GLU A N 1
ATOM 2275 C CA . GLU A 1 282 ? -18.966 6.859 55.123 1.00 91.12 282 GLU A CA 1
ATOM 2276 C C . GLU A 1 282 ? -19.676 8.140 55.591 1.00 91.12 282 GLU A C 1
ATOM 2278 O O . GLU A 1 282 ? -19.473 8.575 56.732 1.00 91.12 282 GLU A O 1
ATOM 2283 N N . ALA A 1 283 ? -20.508 8.751 54.743 1.00 90.19 283 ALA A N 1
ATOM 2284 C CA . ALA A 1 283 ? -21.317 9.914 55.094 1.00 90.19 283 ALA A CA 1
ATOM 2285 C C . ALA A 1 283 ? -22.399 9.558 56.125 1.00 90.19 283 ALA A C 1
ATOM 2287 O O . ALA A 1 283 ? -22.505 10.238 57.151 1.00 90.19 283 ALA A O 1
ATOM 2288 N N . GLU A 1 284 ? -23.126 8.458 55.919 1.00 90.75 284 GLU A N 1
ATOM 2289 C CA . GLU A 1 284 ? -24.101 7.941 56.884 1.00 90.75 284 GLU A CA 1
ATOM 2290 C C . GLU A 1 284 ? -23.436 7.608 58.225 1.00 90.75 284 GLU A C 1
ATOM 2292 O O . GLU A 1 284 ? -23.920 8.011 59.286 1.00 90.75 284 GLU A O 1
ATOM 2297 N N . ALA A 1 285 ? -22.278 6.938 58.203 1.00 90.31 285 ALA A N 1
ATOM 2298 C CA . ALA A 1 285 ? -21.532 6.614 59.417 1.00 90.31 285 ALA A CA 1
ATOM 2299 C C . ALA A 1 285 ? -21.101 7.875 60.188 1.00 90.31 285 ALA A C 1
ATOM 2301 O O . ALA A 1 285 ? -21.168 7.906 61.423 1.00 90.31 285 ALA A O 1
ATOM 2302 N N . LYS A 1 286 ? -20.690 8.938 59.480 1.00 91.25 286 LYS A N 1
ATOM 2303 C CA . LYS A 1 286 ? -20.389 10.244 60.090 1.00 91.25 286 LYS A CA 1
ATOM 2304 C C . LYS A 1 286 ? -21.634 10.884 60.700 1.00 91.25 286 LYS A C 1
ATOM 2306 O O . LYS A 1 286 ? -21.543 11.415 61.806 1.00 91.25 286 LYS A O 1
ATOM 2311 N N . GLU A 1 287 ? -22.781 10.820 60.027 1.00 92.06 287 GLU A N 1
ATOM 2312 C CA . GLU A 1 287 ? -24.036 11.376 60.540 1.00 92.06 287 GLU A CA 1
ATOM 2313 C C . GLU A 1 287 ? -24.515 10.638 61.798 1.00 92.06 287 GLU A C 1
ATOM 2315 O O . GLU A 1 287 ? -24.864 11.272 62.796 1.00 92.06 287 GLU A O 1
ATOM 2320 N N . VAL A 1 288 ? -24.482 9.301 61.789 1.00 92.50 288 VAL A N 1
ATOM 2321 C CA . VAL A 1 288 ? -24.816 8.474 62.959 1.00 92.50 288 VAL A CA 1
ATOM 2322 C C . VAL A 1 288 ? -23.903 8.822 64.129 1.00 92.50 288 VAL A C 1
ATOM 2324 O O . VAL A 1 288 ? -24.387 9.062 65.236 1.00 92.50 288 VAL A O 1
ATOM 2327 N N . ARG A 1 289 ? -22.593 8.927 63.885 1.00 92.06 289 ARG A N 1
ATOM 2328 C CA . ARG A 1 289 ? -21.629 9.319 64.916 1.00 92.06 289 ARG A CA 1
ATOM 2329 C C . ARG A 1 289 ? -21.920 10.712 65.478 1.00 92.06 289 ARG A C 1
ATOM 2331 O O . ARG A 1 289 ? -21.905 10.877 66.693 1.00 92.06 289 ARG A O 1
ATOM 2338 N N . ALA A 1 290 ? -22.236 11.690 64.631 1.00 91.25 290 ALA A N 1
ATOM 2339 C CA . ALA A 1 290 ? -22.585 13.039 65.076 1.00 91.25 290 ALA A CA 1
ATOM 2340 C C . ALA A 1 290 ? -23.865 13.057 65.933 1.00 91.25 290 ALA A C 1
ATOM 2342 O O . ALA A 1 290 ? -23.913 13.729 66.964 1.00 91.25 290 ALA A O 1
ATOM 2343 N N . LYS A 1 291 ? -24.890 12.278 65.553 1.00 91.94 291 LYS A N 1
ATOM 2344 C CA . LYS A 1 291 ? -26.120 12.113 66.351 1.00 91.94 291 LYS A CA 1
ATOM 2345 C C . LYS A 1 291 ? -25.830 11.477 67.709 1.00 91.94 291 LYS A C 1
ATOM 2347 O O . LYS A 1 291 ? -26.356 11.949 68.715 1.00 91.94 291 LYS A O 1
ATOM 2352 N N . GLN A 1 292 ? -24.981 10.450 67.741 1.00 89.81 292 GLN A N 1
ATOM 2353 C CA . GLN A 1 292 ? -24.554 9.790 68.974 1.00 89.81 292 GLN A CA 1
ATOM 2354 C C . GLN A 1 292 ? -23.832 10.775 69.908 1.00 89.81 292 GLN A C 1
ATOM 2356 O O . GLN A 1 292 ? -24.183 10.891 71.077 1.00 89.81 292 GLN A O 1
ATOM 2361 N N . GLU A 1 293 ? -22.883 11.552 69.376 1.00 92.31 293 GLU A N 1
ATOM 2362 C CA . GLU A 1 293 ? -22.135 12.561 70.138 1.00 92.31 293 GLU A CA 1
ATOM 2363 C C . GLU A 1 293 ? -23.057 13.659 70.705 1.00 92.31 293 GLU A C 1
ATOM 2365 O O . GLU A 1 293 ? -22.870 14.099 71.842 1.00 92.31 293 GLU A O 1
ATOM 2370 N N . MET A 1 294 ? -24.093 14.062 69.960 1.00 87.44 294 MET A N 1
ATOM 2371 C CA . MET A 1 294 ? -25.133 14.978 70.443 1.00 87.44 294 MET A CA 1
ATOM 2372 C C . MET A 1 294 ? -25.955 14.388 71.594 1.00 87.44 294 MET A C 1
ATOM 2374 O O . MET A 1 294 ? -26.171 15.067 72.596 1.00 87.44 294 MET A O 1
ATOM 2378 N N . GLN A 1 295 ? -26.405 13.138 71.461 1.00 87.69 295 GLN A N 1
ATOM 2379 C CA . GLN A 1 295 ? -27.165 12.452 72.509 1.00 87.69 295 GLN A CA 1
ATOM 2380 C C . GLN A 1 295 ? -26.330 12.286 73.779 1.00 87.69 295 GLN A C 1
ATOM 2382 O O . GLN A 1 295 ? -26.820 12.539 74.878 1.00 87.69 295 GLN A O 1
ATOM 2387 N N . ASP A 1 296 ? -25.054 11.931 73.635 1.00 91.50 296 ASP A N 1
ATOM 2388 C CA . ASP A 1 296 ? -24.125 11.813 74.756 1.00 91.50 296 ASP A CA 1
ATOM 2389 C C . ASP A 1 296 ? -23.882 13.171 75.439 1.00 91.50 296 ASP A C 1
ATOM 2391 O O . ASP A 1 296 ? -23.761 13.241 76.665 1.00 91.50 296 ASP A O 1
ATOM 2395 N N . ALA A 1 297 ? -23.820 14.265 74.671 1.00 90.06 297 ALA A N 1
ATOM 2396 C CA . ALA A 1 297 ? -23.705 15.618 75.212 1.00 90.06 297 ALA A CA 1
ATOM 2397 C C . ALA A 1 297 ? -24.976 16.049 75.963 1.00 90.06 297 ALA A C 1
ATOM 2399 O O . ALA A 1 297 ? -24.877 16.566 77.077 1.00 90.06 297 ALA A O 1
ATOM 2400 N N . GLU A 1 298 ? -26.159 15.788 75.401 1.00 90.81 298 GLU A N 1
ATOM 2401 C CA . GLU A 1 298 ? -27.445 16.078 76.042 1.00 90.81 298 GLU A CA 1
ATOM 2402 C C . GLU A 1 298 ? -27.637 15.248 77.318 1.00 90.81 298 GLU A C 1
ATOM 2404 O O . GLU A 1 298 ? -28.064 15.779 78.343 1.00 90.81 298 GLU A O 1
ATOM 2409 N N . ALA A 1 299 ? -27.251 13.968 77.303 1.00 88.69 299 ALA A N 1
ATOM 2410 C CA . ALA A 1 299 ? -27.283 13.103 78.478 1.00 88.69 299 ALA A CA 1
ATOM 2411 C C . ALA A 1 299 ? -26.363 13.625 79.592 1.00 88.69 299 ALA A C 1
ATOM 2413 O O . ALA A 1 299 ? -26.772 13.682 80.754 1.00 88.69 299 ALA A O 1
ATOM 2414 N N . LYS A 1 300 ? -25.147 14.069 79.242 1.00 90.00 300 LYS A N 1
ATOM 2415 C CA . LYS A 1 300 ? -24.232 14.717 80.195 1.00 90.00 300 LYS A CA 1
ATOM 2416 C C . LYS A 1 300 ? -24.825 16.002 80.764 1.00 90.00 300 LYS A C 1
ATOM 2418 O O . LYS A 1 300 ? -24.736 16.220 81.968 1.00 90.00 300 LYS A O 1
ATOM 2423 N N . GLU A 1 301 ? -25.448 16.836 79.934 1.00 90.06 301 GLU A N 1
ATOM 2424 C CA . GLU A 1 301 ? -26.080 18.076 80.394 1.00 90.06 301 GLU A CA 1
ATOM 2425 C C . GLU A 1 301 ? -27.317 17.810 81.271 1.00 90.06 301 GLU A C 1
ATOM 2427 O O . GLU A 1 301 ? -27.565 18.497 82.260 1.00 90.06 301 GLU A O 1
ATOM 2432 N N . ALA A 1 302 ? -28.105 16.782 80.958 1.00 86.81 302 ALA A N 1
ATOM 2433 C CA . ALA A 1 302 ? -29.220 16.358 81.795 1.00 86.81 302 ALA A CA 1
ATOM 2434 C C . ALA A 1 302 ? -28.733 15.859 83.162 1.00 86.81 302 ALA A C 1
ATOM 2436 O O . ALA A 1 302 ? -29.331 16.196 84.188 1.00 86.81 302 ALA A O 1
ATOM 2437 N N . GLN A 1 303 ? -27.628 15.110 83.181 1.00 85.88 303 GLN A N 1
ATOM 2438 C CA . GLN A 1 303 ? -27.001 14.634 84.406 1.00 85.88 303 GLN A CA 1
ATOM 2439 C C . GLN A 1 303 ? -26.502 15.801 85.266 1.00 85.88 303 GLN A C 1
ATOM 2441 O O . GLN A 1 303 ? -26.836 15.863 86.449 1.00 85.88 303 GLN A O 1
ATOM 2446 N N . THR A 1 304 ? -25.807 16.781 84.680 1.00 88.19 304 THR A N 1
ATOM 2447 C CA . THR A 1 304 ? -25.368 17.974 85.424 1.00 88.19 304 THR A CA 1
ATOM 2448 C C . THR A 1 304 ? -26.551 18.789 85.947 1.00 88.19 304 THR A C 1
ATOM 2450 O O . THR A 1 304 ? -26.557 19.175 87.114 1.00 88.19 304 THR A O 1
ATOM 2453 N N . ARG A 1 305 ? -27.615 18.989 85.153 1.00 89.19 305 ARG A N 1
ATOM 2454 C CA . ARG A 1 305 ? -28.854 19.644 85.624 1.00 89.19 305 ARG A CA 1
ATOM 2455 C C . ARG A 1 305 ? -29.509 18.886 86.782 1.00 89.19 305 ARG A C 1
ATOM 2457 O O . ARG A 1 305 ? -30.083 19.508 87.680 1.00 89.19 305 ARG A O 1
ATOM 2464 N N . GLN A 1 306 ? -29.472 17.554 86.762 1.00 84.19 306 GLN A N 1
ATOM 2465 C CA . GLN A 1 306 ? -30.014 16.726 87.835 1.00 84.19 306 GLN A CA 1
ATOM 2466 C C . GLN A 1 306 ? -29.190 16.880 89.119 1.00 84.19 306 GLN A C 1
ATOM 2468 O O . GLN A 1 306 ? -29.770 17.137 90.175 1.00 84.19 306 GLN A O 1
ATOM 2473 N N . GLU A 1 307 ? -27.862 16.825 89.019 1.00 88.12 307 GLU A N 1
ATOM 2474 C CA . GLU A 1 307 ? -26.940 17.064 90.135 1.00 88.12 307 GLU A CA 1
ATOM 2475 C C . GLU A 1 307 ? -27.125 18.471 90.732 1.00 88.12 307 GLU A C 1
ATOM 2477 O O . GLU A 1 307 ? -27.245 18.628 91.950 1.00 88.12 307 GLU A O 1
ATOM 2482 N N . GLU A 1 308 ? -27.256 19.505 89.894 1.00 88.50 308 GLU A N 1
ATOM 2483 C CA . GLU A 1 308 ? -27.555 20.871 90.340 1.00 88.50 308 GLU A CA 1
ATOM 2484 C C . GLU A 1 308 ? -28.911 20.974 91.052 1.00 88.50 308 GLU A C 1
ATOM 2486 O O . GLU A 1 308 ? -29.052 21.683 92.055 1.00 88.50 308 GLU A O 1
ATOM 2491 N N . ARG A 1 309 ? -29.935 20.273 90.551 1.00 87.50 309 ARG A N 1
ATOM 2492 C CA . ARG A 1 309 ? -31.265 20.242 91.170 1.00 87.50 309 ARG A CA 1
ATOM 2493 C C . ARG A 1 309 ? -31.224 19.554 92.531 1.00 87.50 309 ARG A C 1
ATOM 2495 O O . ARG A 1 309 ? -31.822 20.067 93.477 1.00 87.50 309 ARG A O 1
ATOM 2502 N N . GLU A 1 310 ? -30.519 18.435 92.647 1.00 88.38 310 GLU A N 1
ATOM 2503 C CA . GLU A 1 310 ? -30.310 17.731 93.915 1.00 88.38 310 GLU A CA 1
ATOM 2504 C C . GLU A 1 310 ? -29.536 18.604 94.911 1.00 88.38 310 GLU A C 1
ATOM 2506 O O . GLU A 1 310 ? -29.954 18.730 96.066 1.00 88.38 310 GLU A O 1
ATOM 2511 N N . ALA A 1 311 ? -28.500 19.313 94.451 1.00 83.94 311 ALA A N 1
ATOM 2512 C CA . ALA A 1 311 ? -27.765 20.284 95.255 1.00 83.94 311 ALA A CA 1
ATOM 2513 C C . ALA A 1 311 ? -28.660 21.443 95.735 1.00 83.94 311 ALA A C 1
ATOM 2515 O O . ALA A 1 311 ? -28.603 21.820 96.908 1.00 83.94 311 ALA A O 1
ATOM 2516 N N . ARG A 1 312 ? -29.542 21.981 94.878 1.00 86.44 312 ARG A N 1
ATOM 2517 C CA . ARG A 1 312 ? -30.528 23.012 95.265 1.00 86.44 312 ARG A CA 1
ATOM 2518 C C . ARG A 1 312 ? -31.530 22.500 96.295 1.00 86.44 312 ARG A C 1
ATOM 2520 O O . ARG 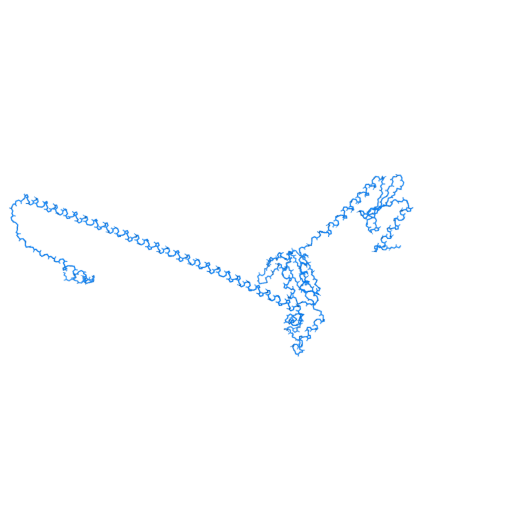A 1 312 ? -31.794 23.196 97.272 1.00 86.44 312 ARG A O 1
ATOM 2527 N N . ILE A 1 313 ? -32.079 21.299 96.106 1.00 84.56 313 ILE A N 1
ATOM 2528 C CA . ILE A 1 313 ? -33.001 20.673 97.070 1.00 84.56 313 ILE A CA 1
ATOM 2529 C C . ILE A 1 313 ? -32.292 20.464 98.412 1.00 84.56 313 ILE A C 1
ATOM 2531 O O . ILE A 1 313 ? -32.861 20.748 99.466 1.00 84.56 313 ILE A O 1
ATOM 2535 N N . PHE A 1 314 ? -31.038 20.012 98.388 1.00 85.38 314 PHE A N 1
ATOM 2536 C CA . PHE A 1 314 ? -30.220 19.850 99.584 1.00 85.38 314 PHE A CA 1
ATOM 2537 C C . PHE A 1 314 ? -29.966 21.189 100.301 1.00 85.38 314 PHE A C 1
ATOM 2539 O O . PHE A 1 314 ? -30.132 21.287 101.521 1.00 85.38 314 PHE A O 1
ATOM 2546 N N . GLN A 1 315 ? -29.641 22.254 99.563 1.00 81.06 315 GLN A N 1
ATOM 2547 C CA . GLN A 1 315 ? -29.500 23.603 100.121 1.00 81.06 315 GLN A CA 1
ATOM 2548 C C . GLN A 1 315 ? -30.815 24.144 100.701 1.00 81.06 315 GLN A C 1
ATOM 2550 O O . GLN A 1 315 ? -30.817 24.720 101.785 1.00 81.06 315 GLN A O 1
ATOM 2555 N N . ALA A 1 316 ? -31.946 23.922 100.030 1.00 80.12 316 ALA A N 1
ATOM 2556 C CA . ALA A 1 316 ? -33.258 24.320 100.535 1.00 80.12 316 ALA A CA 1
ATOM 2557 C C . ALA A 1 316 ? -33.597 23.601 101.851 1.00 80.12 316 ALA A C 1
ATOM 2559 O O . ALA A 1 316 ? -33.938 24.258 102.830 1.00 80.12 316 ALA A O 1
ATOM 2560 N N . ARG A 1 317 ? -33.397 22.277 101.918 1.00 80.00 317 ARG A N 1
ATOM 2561 C CA . ARG A 1 317 ? -33.602 21.482 103.145 1.00 80.00 317 ARG A CA 1
ATOM 2562 C C . ARG A 1 317 ? -32.700 21.928 104.291 1.00 80.00 317 ARG A C 1
ATOM 2564 O O . ARG A 1 317 ? -33.129 21.969 105.438 1.00 80.00 317 ARG A O 1
ATOM 2571 N N . THR A 1 318 ? -31.445 22.267 104.005 1.00 78.44 318 THR A N 1
ATOM 2572 C CA . THR A 1 318 ? -30.524 22.771 105.037 1.00 78.44 318 THR A CA 1
ATOM 2573 C C . THR A 1 318 ? -30.896 24.178 105.505 1.00 78.44 318 THR A C 1
ATOM 2575 O O . THR A 1 318 ? -30.759 24.469 106.691 1.00 78.44 318 THR A O 1
ATOM 2578 N N . GLN A 1 319 ? -31.420 25.040 104.628 1.00 75.81 319 GLN A N 1
ATOM 2579 C CA . GLN A 1 319 ? -31.974 26.339 105.022 1.00 75.81 319 GLN A CA 1
ATOM 2580 C C . GLN A 1 319 ? -33.273 26.210 105.821 1.00 75.81 319 GLN A C 1
ATOM 2582 O O . GLN A 1 319 ? -33.432 26.929 106.803 1.00 75.81 319 GLN A O 1
ATOM 2587 N N . GLU A 1 320 ? -34.179 25.307 105.440 1.00 73.62 320 GLU A N 1
ATOM 2588 C CA . GLU A 1 320 ? -35.379 24.988 106.223 1.00 73.62 320 GLU A CA 1
ATOM 2589 C C . GLU A 1 320 ? -34.998 24.485 107.606 1.00 73.62 320 GLU A C 1
ATOM 2591 O O . GLU A 1 320 ? -35.455 25.052 108.589 1.00 73.62 320 GLU A O 1
ATOM 2596 N N . LYS A 1 321 ? -34.061 23.537 107.700 1.00 76.31 321 LYS A N 1
ATOM 2597 C CA . LYS A 1 321 ? -33.554 23.056 108.987 1.00 76.31 321 LYS A CA 1
ATOM 2598 C C . LYS A 1 321 ? -32.942 24.183 109.827 1.00 76.31 321 LYS A C 1
ATOM 2600 O O . LYS A 1 321 ? -33.215 24.274 111.015 1.00 76.31 321 LYS A O 1
ATOM 2605 N N . ARG A 1 322 ? -32.187 25.105 109.215 1.00 70.25 322 ARG A N 1
ATOM 2606 C CA . ARG A 1 322 ? -31.678 26.310 109.902 1.00 70.25 322 ARG A CA 1
ATOM 2607 C C . ARG A 1 322 ? -32.789 27.273 110.324 1.00 70.25 322 ARG A C 1
ATOM 2609 O O . ARG A 1 322 ? -32.657 27.915 111.359 1.00 70.25 322 ARG A O 1
ATOM 2616 N N . ARG A 1 323 ? -33.867 27.408 109.545 1.00 68.75 323 ARG A N 1
ATOM 2617 C CA . ARG A 1 323 ? -35.052 28.204 109.910 1.00 68.75 323 ARG A CA 1
ATOM 2618 C C . ARG A 1 323 ? -35.833 27.549 111.040 1.00 68.75 323 ARG A C 1
ATOM 2620 O O . ARG A 1 323 ? -36.285 28.266 111.919 1.00 68.75 323 ARG A O 1
ATOM 2627 N N . GLU A 1 324 ? -35.965 26.229 111.042 1.00 69.12 324 GLU A N 1
ATOM 2628 C CA . GLU A 1 324 ? -36.563 25.457 112.132 1.00 69.12 324 GLU A CA 1
ATOM 2629 C C . GLU A 1 324 ? -35.722 25.561 113.403 1.00 69.12 324 GLU A C 1
ATOM 2631 O O . GLU A 1 324 ? -36.271 25.828 114.462 1.00 69.12 324 GLU A O 1
ATOM 2636 N N . GLU A 1 325 ? -34.397 25.449 113.308 1.00 68.69 325 GLU A N 1
ATOM 2637 C CA . GLU A 1 325 ? -33.475 25.664 114.429 1.00 68.69 325 GLU A CA 1
ATOM 2638 C C . GLU A 1 325 ? -33.513 27.123 114.923 1.00 68.69 325 GLU A C 1
A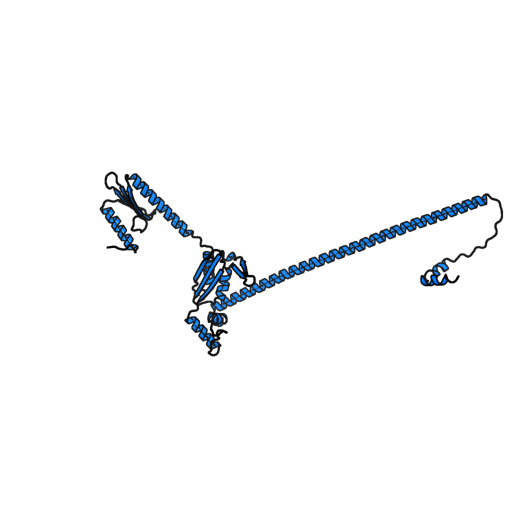TOM 2640 O O . GLU A 1 325 ? -33.513 27.362 116.128 1.00 68.69 325 GLU A O 1
ATOM 2645 N N . ALA A 1 326 ? -33.626 28.110 114.026 1.00 63.12 326 ALA A N 1
ATOM 2646 C CA . ALA A 1 326 ? -33.798 29.519 114.386 1.00 63.12 326 ALA A CA 1
ATOM 2647 C C . ALA A 1 326 ? -35.178 29.809 115.000 1.00 63.12 326 ALA A C 1
ATOM 2649 O O . ALA A 1 326 ? -35.263 30.587 115.944 1.00 63.12 326 ALA A O 1
ATOM 2650 N N . LEU A 1 327 ? -36.251 29.171 114.522 1.00 57.88 327 LEU A N 1
ATOM 2651 C CA . LEU A 1 327 ? -37.588 29.232 115.121 1.00 57.88 327 LEU A CA 1
ATOM 2652 C C . LEU A 1 327 ? -37.623 28.512 116.469 1.00 57.88 327 LEU A C 1
ATOM 2654 O O . LEU A 1 327 ? -38.250 29.013 117.391 1.00 57.88 327 LEU A O 1
ATOM 2658 N N . ALA A 1 328 ? -36.919 27.391 116.622 1.00 57.25 328 ALA A N 1
ATOM 2659 C CA . ALA A 1 328 ? -36.752 26.687 117.889 1.00 57.25 328 ALA A CA 1
ATOM 2660 C C . ALA A 1 328 ? -35.881 27.483 118.871 1.00 57.25 328 ALA A C 1
ATOM 2662 O O . ALA A 1 328 ? -36.136 27.453 120.068 1.00 57.25 328 ALA A O 1
ATOM 2663 N N . SER A 1 329 ? -34.903 28.253 118.386 1.00 57.47 329 SER A N 1
ATOM 2664 C CA . SER A 1 329 ? -34.129 29.208 119.186 1.00 57.47 329 SER A CA 1
ATOM 2665 C C . SER A 1 329 ? -34.942 30.458 119.548 1.00 57.47 329 SER A C 1
ATOM 2667 O O . SER A 1 329 ? -34.815 30.952 120.665 1.00 57.47 329 SER A O 1
ATOM 2669 N N . PHE A 1 330 ? -35.805 30.944 118.651 1.00 47.41 330 PHE A N 1
ATOM 2670 C CA . PHE A 1 330 ? -36.706 32.075 118.890 1.00 47.41 330 PHE A CA 1
ATOM 2671 C C . PHE A 1 330 ? -37.837 31.704 119.862 1.00 47.41 330 PHE A C 1
ATOM 2673 O O . PHE A 1 330 ? -38.106 32.442 120.803 1.00 47.41 330 PHE A O 1
ATOM 2680 N N . LEU A 1 331 ? -38.438 30.521 119.702 1.00 48.25 331 LEU A N 1
ATOM 2681 C CA . LEU A 1 331 ? -39.416 29.948 120.634 1.00 48.25 331 LEU A CA 1
ATOM 2682 C C . LEU A 1 331 ? -38.751 29.466 121.934 1.00 48.25 331 LEU A C 1
ATOM 2684 O O . LEU A 1 331 ? -39.348 29.567 122.998 1.00 48.25 331 LEU A O 1
ATOM 2688 N N . GLY A 1 332 ? -37.490 29.033 121.889 1.00 49.47 332 GLY A N 1
ATOM 2689 C CA . GLY A 1 332 ? -36.680 28.724 123.073 1.00 49.47 332 GLY A CA 1
ATOM 2690 C C . GLY A 1 332 ? -36.275 29.959 123.888 1.00 49.47 332 GLY A C 1
ATOM 2691 O O . GLY A 1 332 ? -35.925 29.828 125.058 1.00 49.47 332 GLY A O 1
ATOM 2692 N N . GLY A 1 333 ? -36.360 31.158 123.300 1.00 48.31 333 GLY A N 1
ATOM 2693 C CA . GLY A 1 333 ? -36.170 32.444 123.977 1.00 48.31 333 GLY A CA 1
ATOM 2694 C C . GLY A 1 333 ? -37.461 33.087 124.496 1.00 48.31 333 GLY A C 1
ATOM 2695 O O . GLY A 1 333 ? -37.397 34.107 125.180 1.00 48.31 333 GLY A O 1
ATOM 2696 N N . LEU A 1 334 ? -38.629 32.507 124.203 1.00 38.84 334 LEU A N 1
ATOM 2697 C CA . LEU A 1 334 ? -39.934 33.086 124.516 1.00 38.84 334 LEU A CA 1
ATOM 2698 C C . LEU A 1 334 ? -40.811 32.049 125.222 1.00 38.84 334 LEU A C 1
ATOM 2700 O O . LEU A 1 334 ? -41.615 31.377 124.598 1.00 38.84 334 LEU A O 1
ATOM 2704 N N . LEU A 1 335 ? -40.613 31.979 126.543 1.00 38.59 335 LEU A N 1
ATOM 2705 C CA . LEU A 1 335 ? -41.575 31.599 127.586 1.00 38.59 335 LEU A CA 1
ATOM 2706 C C . LEU A 1 335 ? -42.397 30.313 127.397 1.00 38.59 335 LEU A C 1
ATOM 2708 O O . LEU A 1 335 ? -43.162 30.133 126.456 1.00 38.59 335 LEU A O 1
ATOM 2712 N N . GLY A 1 336 ? -42.345 29.480 128.439 1.00 46.66 336 GLY A N 1
ATOM 2713 C CA . GLY A 1 336 ? -43.264 28.371 128.641 1.00 46.66 336 GLY A CA 1
ATOM 2714 C C . GLY A 1 336 ? -44.721 28.768 128.412 1.00 46.66 336 GLY A C 1
ATOM 2715 O O . GLY A 1 336 ? -45.299 29.521 129.190 1.00 46.66 336 GLY A O 1
ATOM 2716 N N . MET A 1 337 ? -45.305 28.203 127.359 1.00 37.06 337 MET A N 1
ATOM 2717 C CA . MET A 1 337 ? -46.736 28.004 127.191 1.00 37.06 337 MET A CA 1
ATOM 2718 C C . MET A 1 337 ? -46.940 26.689 126.439 1.00 37.06 337 MET A C 1
ATOM 2720 O O . MET A 1 337 ? -46.365 26.462 125.375 1.00 37.06 337 MET A O 1
ATOM 2724 N N . GLU A 1 338 ? -47.739 25.804 127.031 1.00 40.81 338 GLU A N 1
ATOM 2725 C CA . GLU A 1 338 ? -48.190 24.559 126.417 1.00 40.81 338 GLU A CA 1
ATOM 2726 C C . GLU A 1 338 ? -48.922 24.842 125.097 1.00 40.81 338 GLU A C 1
ATOM 2728 O O . GLU A 1 338 ? -49.847 25.654 125.044 1.00 40.81 338 GLU A O 1
ATOM 2733 N N . ALA A 1 339 ? -48.537 24.125 124.039 1.00 35.69 339 ALA A N 1
ATOM 2734 C CA . ALA A 1 339 ? -49.263 24.071 122.776 1.00 35.69 339 ALA A CA 1
ATOM 2735 C C . ALA A 1 339 ? -49.919 22.682 122.603 1.00 35.69 339 ALA A C 1
ATOM 2737 O O . ALA A 1 339 ? -49.340 21.663 122.988 1.00 35.69 339 ALA A O 1
ATOM 2738 N N . PRO A 1 340 ? -51.141 22.620 122.045 1.00 38.62 340 PRO A N 1
ATOM 2739 C CA . PRO A 1 340 ? -52.033 21.469 122.145 1.00 38.62 340 PRO A CA 1
ATOM 2740 C C . PRO A 1 340 ? -51.598 20.289 121.267 1.00 38.62 340 PRO A C 1
ATOM 2742 O O . PRO A 1 340 ? -51.100 20.461 120.154 1.00 38.62 340 PRO A O 1
ATOM 2745 N N . LYS A 1 341 ? -51.887 19.069 121.741 1.00 41.44 341 LYS A N 1
ATOM 2746 C CA . LYS A 1 341 ? -51.769 17.816 120.980 1.00 41.44 341 LYS A CA 1
ATOM 2747 C C . LYS A 1 341 ? -52.521 17.926 119.643 1.00 41.44 341 LYS A C 1
ATOM 2749 O O . LYS A 1 341 ? -53.748 17.836 119.613 1.00 41.44 341 LYS A O 1
ATOM 2754 N N . ARG A 1 342 ? -51.793 18.065 118.530 1.00 36.84 342 ARG A N 1
ATOM 2755 C CA . ARG A 1 342 ? -52.313 17.780 117.185 1.00 36.84 342 ARG A CA 1
ATOM 2756 C C . ARG A 1 342 ? -52.124 16.295 116.883 1.00 36.84 342 ARG A C 1
ATOM 2758 O O . ARG A 1 342 ? -51.048 15.741 117.080 1.00 36.84 342 ARG A O 1
ATOM 2765 N N . LYS A 1 343 ? -53.209 15.662 116.439 1.00 39.41 343 LYS A N 1
ATOM 2766 C CA . LYS A 1 343 ? -53.244 14.290 115.919 1.00 39.41 343 LYS A CA 1
ATOM 2767 C C . LYS A 1 343 ? -52.345 14.197 114.672 1.00 39.41 343 LYS A C 1
ATOM 2769 O O . LYS A 1 343 ? -52.304 15.178 113.927 1.00 39.41 343 LYS A O 1
ATOM 2774 N N . PRO A 1 344 ? -51.661 13.068 114.417 1.00 38.50 344 PRO A N 1
ATOM 2775 C CA . PRO A 1 344 ? -51.001 12.854 113.137 1.00 38.50 344 PRO A CA 1
ATOM 2776 C C . PRO A 1 344 ? -52.076 12.844 112.047 1.00 38.50 344 PRO A C 1
ATOM 2778 O O . PRO A 1 344 ? -52.950 11.981 112.038 1.00 38.50 344 PRO A O 1
ATOM 2781 N N . ALA A 1 345 ? -52.047 13.867 111.195 1.00 41.78 345 ALA A N 1
ATOM 2782 C CA . ALA A 1 345 ? -52.755 13.846 109.933 1.00 41.78 345 ALA A CA 1
ATOM 2783 C C . ALA A 1 345 ? -52.107 12.771 109.058 1.00 41.78 345 ALA A C 1
ATOM 2785 O O . ALA A 1 345 ? -50.882 12.693 108.963 1.00 41.78 345 ALA A O 1
ATOM 2786 N N . ASP A 1 346 ? -52.977 11.936 108.514 1.00 39.91 346 ASP A N 1
ATOM 2787 C CA . ASP A 1 346 ? -52.779 10.874 107.544 1.00 39.91 346 ASP A CA 1
ATOM 2788 C C . ASP A 1 346 ? -51.451 10.930 106.780 1.00 39.91 346 ASP A C 1
ATOM 2790 O O . ASP A 1 346 ? -51.185 11.809 105.957 1.00 39.91 346 ASP A O 1
ATOM 2794 N N . VAL A 1 347 ? -50.627 9.915 107.038 1.00 40.66 347 VAL A N 1
ATOM 2795 C CA . VAL A 1 347 ? -49.613 9.453 106.098 1.00 40.66 347 VAL A CA 1
ATOM 2796 C C . VAL A 1 347 ? -50.359 9.109 104.812 1.00 40.66 347 VAL A C 1
ATOM 2798 O O . VAL A 1 347 ? -51.042 8.091 104.741 1.00 40.66 347 VAL A O 1
ATOM 2801 N N . ILE A 1 348 ? -50.259 9.974 103.804 1.00 43.47 348 ILE A N 1
ATOM 2802 C CA . ILE A 1 348 ? -50.622 9.601 102.441 1.00 43.47 348 ILE A CA 1
ATOM 2803 C C . ILE A 1 348 ? -49.679 8.465 102.066 1.00 43.47 348 ILE A C 1
ATOM 2805 O O . ILE A 1 348 ? -48.467 8.652 101.935 1.00 43.47 348 ILE A O 1
ATOM 2809 N N . ASP A 1 349 ? -50.255 7.276 101.948 1.00 46.50 349 ASP A N 1
ATOM 2810 C CA . ASP A 1 349 ? -49.595 6.089 101.445 1.00 46.50 349 ASP A CA 1
ATOM 2811 C C . ASP A 1 349 ? -49.103 6.366 100.014 1.00 46.50 349 ASP A C 1
ATOM 2813 O O . ASP A 1 349 ? -49.857 6.355 99.039 1.00 46.50 349 ASP A O 1
ATOM 2817 N N . LEU A 1 350 ? -47.808 6.666 99.887 1.00 47.94 350 LEU A N 1
ATOM 2818 C CA . LEU A 1 350 ? -47.120 6.901 98.615 1.00 47.94 350 LEU A CA 1
ATOM 2819 C C . LEU A 1 350 ? -47.202 5.688 97.668 1.00 47.94 350 LEU A C 1
ATOM 2821 O O . LEU A 1 350 ? -46.930 5.846 96.474 1.00 47.94 350 LEU A O 1
ATOM 2825 N N . ALA A 1 351 ? -47.612 4.508 98.155 1.00 50.91 351 ALA A N 1
ATOM 2826 C CA . ALA A 1 351 ? -47.919 3.361 97.307 1.00 50.91 351 ALA A CA 1
ATOM 2827 C C . ALA A 1 351 ? -49.228 3.557 96.519 1.00 50.91 351 ALA A C 1
ATOM 2829 O O . ALA A 1 351 ? -49.272 3.224 95.334 1.00 50.91 351 ALA A O 1
ATOM 2830 N N . GLN A 1 352 ? -50.250 4.195 97.107 1.00 52.38 352 GLN A N 1
ATOM 2831 C CA . GLN A 1 352 ? -51.504 4.496 96.403 1.00 52.38 352 GLN A CA 1
ATOM 2832 C C . GLN A 1 352 ? -51.337 5.603 95.349 1.00 52.38 352 GLN A C 1
ATOM 2834 O O . GLN A 1 352 ? -51.995 5.570 94.310 1.00 52.38 352 GLN A O 1
ATOM 2839 N N . TYR A 1 353 ? -50.407 6.545 95.547 1.00 45.78 353 TYR A N 1
ATOM 2840 C CA . TYR A 1 353 ? -50.156 7.619 94.573 1.00 45.78 353 TYR A CA 1
ATOM 2841 C C . TYR A 1 353 ? -49.377 7.144 93.332 1.00 45.78 353 TYR A 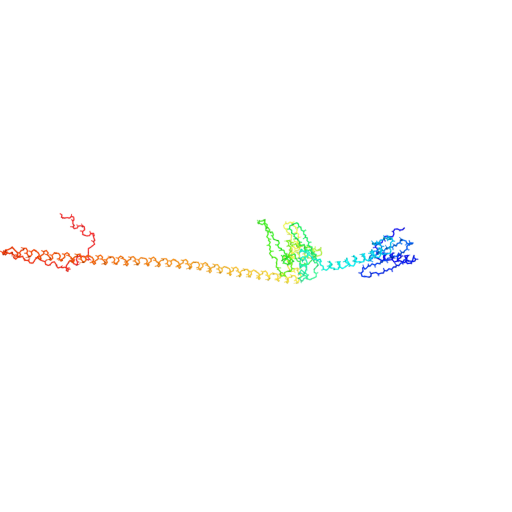C 1
ATOM 2843 O O . TYR A 1 353 ? -49.542 7.698 92.246 1.00 45.78 353 TYR A O 1
ATOM 2851 N N . ARG A 1 354 ? -48.548 6.095 93.456 1.00 48.91 354 ARG A N 1
ATOM 2852 C CA . ARG A 1 354 ? -47.848 5.497 92.303 1.00 48.91 354 ARG A CA 1
ATOM 2853 C C . ARG A 1 354 ? -48.782 4.671 91.418 1.00 48.91 354 ARG A C 1
ATOM 2855 O O . ARG A 1 354 ? -48.664 4.752 90.202 1.00 48.91 354 ARG A O 1
ATOM 2862 N N . GLN A 1 355 ? -49.759 3.971 91.997 1.00 49.81 355 GLN A N 1
ATOM 2863 C CA . GLN A 1 355 ? -50.729 3.181 91.226 1.00 49.81 355 GLN A CA 1
ATOM 2864 C C . GLN A 1 355 ? -51.705 4.025 90.385 1.00 49.81 355 GLN A C 1
ATOM 2866 O O . GLN A 1 355 ? -52.240 3.523 89.403 1.00 49.81 355 GLN A O 1
ATOM 2871 N N . ALA A 1 356 ? -51.911 5.305 90.717 1.00 49.03 356 ALA A N 1
ATOM 2872 C CA . ALA A 1 356 ? -52.792 6.200 89.958 1.00 49.03 356 ALA A CA 1
ATOM 2873 C C . ALA A 1 356 ? -52.106 6.919 88.778 1.00 49.03 356 ALA A C 1
ATOM 2875 O O . ALA A 1 356 ? -52.791 7.532 87.960 1.00 49.03 356 ALA A O 1
ATOM 2876 N N . ARG A 1 357 ? -50.770 6.876 88.676 1.00 44.56 357 ARG A N 1
ATOM 2877 C CA . ARG A 1 357 ? -50.017 7.611 87.644 1.00 44.56 357 ARG A CA 1
ATOM 2878 C C . ARG A 1 357 ? -49.799 6.807 86.358 1.00 44.56 357 ARG A C 1
ATOM 2880 O O . ARG A 1 357 ? -49.704 7.409 85.294 1.00 44.56 357 ARG A O 1
ATOM 2887 N N . ASP A 1 358 ? -49.794 5.480 86.438 1.00 51.12 358 ASP A N 1
ATOM 2888 C CA . ASP A 1 358 ? -49.444 4.615 85.301 1.00 51.12 358 ASP A CA 1
ATOM 2889 C C . ASP A 1 358 ? -50.658 4.151 84.469 1.00 51.12 358 ASP A C 1
ATOM 2891 O O . ASP A 1 358 ? -50.538 3.238 83.657 1.00 51.12 358 ASP A O 1
ATOM 2895 N N . GLY A 1 359 ? -51.834 4.774 84.636 1.00 54.34 359 GLY A N 1
ATOM 2896 C CA . GLY A 1 359 ? -53.071 4.317 83.984 1.00 54.34 359 GLY A CA 1
ATOM 2897 C C . GLY A 1 359 ? -53.966 5.375 83.338 1.00 54.34 359 GLY A C 1
ATOM 2898 O O . GLY A 1 359 ? -55.026 5.008 82.847 1.00 54.34 359 GLY A O 1
ATOM 2899 N N . LEU A 1 360 ? -53.599 6.660 83.325 1.00 50.66 360 LEU A N 1
ATOM 2900 C CA . LEU A 1 360 ? -54.480 7.726 82.822 1.00 50.66 360 LEU A CA 1
ATOM 2901 C C . LEU A 1 360 ? -53.809 8.499 81.686 1.00 50.66 360 LEU A C 1
ATOM 2903 O O . LEU A 1 360 ? -52.744 9.093 81.856 1.00 50.66 360 LEU A O 1
ATOM 2907 N N . THR A 1 361 ? -54.450 8.497 80.518 1.00 57.78 361 THR A N 1
ATOM 2908 C CA . THR A 1 361 ? -54.025 9.331 79.388 1.00 57.78 361 THR A CA 1
ATOM 2909 C C . THR A 1 361 ? -54.395 10.793 79.650 1.00 57.78 361 THR A C 1
ATOM 2911 O O . THR A 1 361 ? -55.383 11.089 80.324 1.00 57.78 361 THR A O 1
ATOM 2914 N N . LEU A 1 362 ? -53.606 11.728 79.106 1.00 48.38 362 LEU A N 1
ATOM 2915 C CA . LEU A 1 362 ? -53.750 13.178 79.324 1.00 48.38 362 LEU A CA 1
ATOM 2916 C C . LEU A 1 362 ? -55.165 13.729 79.025 1.00 48.38 362 LEU A C 1
ATOM 2918 O O . LEU A 1 362 ? -55.509 14.806 79.505 1.00 48.38 362 LEU A O 1
ATOM 2922 N N . GLY A 1 363 ? -55.982 13.001 78.252 1.00 52.03 363 GLY A N 1
ATOM 2923 C CA . GLY A 1 363 ? -57.351 13.383 77.900 1.00 52.03 363 GLY A CA 1
ATOM 2924 C C . GLY A 1 363 ? -58.369 13.262 79.042 1.00 52.03 363 GLY A C 1
ATOM 2925 O O . GLY A 1 363 ? -59.298 14.059 79.103 1.00 52.03 363 GLY A O 1
ATOM 2926 N N . GLU A 1 364 ? -58.187 12.338 79.989 1.00 55.00 364 GLU A N 1
ATOM 2927 C CA . GLU A 1 364 ? -59.176 12.082 81.057 1.00 55.00 364 GLU A CA 1
ATOM 2928 C C . GLU A 1 364 ? -59.013 13.019 82.267 1.00 55.00 364 GLU A C 1
ATOM 2930 O O . GLU A 1 364 ? -59.923 13.170 83.085 1.00 55.00 364 GLU A O 1
ATOM 2935 N N . PHE A 1 365 ? -57.871 13.705 82.373 1.00 46.66 365 PHE A N 1
ATOM 2936 C CA . PHE A 1 365 ? -57.607 14.664 83.448 1.00 46.66 365 PHE A CA 1
ATOM 2937 C C . PHE A 1 365 ? -58.282 16.026 83.204 1.00 46.66 365 PHE A C 1
ATOM 2939 O O . PHE A 1 365 ? -58.673 16.702 84.157 1.00 46.66 365 PHE A O 1
ATOM 2946 N N . ALA A 1 366 ? -58.468 16.416 81.937 1.00 50.12 366 ALA A N 1
ATOM 2947 C CA . ALA A 1 366 ? -59.078 17.694 81.564 1.00 50.12 366 ALA A CA 1
ATOM 2948 C C . ALA A 1 366 ? -60.589 17.748 81.867 1.00 50.12 366 ALA A C 1
ATOM 2950 O O . ALA A 1 366 ? -61.101 18.792 82.264 1.00 50.12 366 ALA A O 1
ATOM 2951 N N . ASP A 1 367 ? -61.293 16.618 81.770 1.00 50.38 367 ASP A N 1
ATOM 2952 C CA . ASP A 1 367 ? -62.756 16.573 81.913 1.00 50.38 367 ASP A CA 1
ATOM 2953 C C . ASP A 1 367 ? -63.224 16.636 83.384 1.00 50.38 367 ASP A C 1
ATOM 2955 O O . ASP A 1 367 ? -64.349 17.034 83.692 1.00 50.38 367 ASP A O 1
ATOM 2959 N N . ARG A 1 368 ? -62.335 16.311 84.336 1.00 50.69 368 ARG A N 1
ATOM 2960 C CA . ARG A 1 368 ? -62.640 16.340 85.778 1.00 50.69 368 ARG A CA 1
ATOM 2961 C C . ARG A 1 368 ? -62.506 17.719 86.426 1.00 50.69 368 ARG A C 1
ATOM 2963 O O . ARG A 1 368 ? -63.077 17.920 87.494 1.00 50.69 368 ARG A O 1
ATOM 2970 N N . TYR A 1 369 ? -61.795 18.659 85.802 1.00 48.47 369 TYR A N 1
ATOM 2971 C CA . TYR A 1 369 ? -61.526 19.982 86.383 1.00 48.47 369 TYR A CA 1
ATOM 2972 C C . TYR A 1 369 ? -62.485 21.094 85.926 1.00 48.47 369 TYR A C 1
ATOM 2974 O O . TYR A 1 369 ? -62.437 22.187 86.477 1.00 48.47 369 TYR A O 1
ATOM 2982 N N . CYS A 1 370 ? -63.401 20.826 84.988 1.00 45.12 370 CYS A N 1
ATOM 2983 C CA . CYS A 1 370 ? -64.384 21.810 84.506 1.00 45.12 370 CYS A CA 1
ATOM 2984 C C . CYS A 1 370 ? -65.771 21.743 85.185 1.00 45.12 370 CYS A C 1
ATOM 2986 O O . CYS A 1 370 ? -66.717 22.351 84.686 1.00 45.12 370 CYS A O 1
ATOM 2988 N N . LYS A 1 371 ? -65.935 21.022 86.306 1.00 46.25 371 LYS A N 1
ATOM 2989 C CA . LYS A 1 371 ? -67.218 20.932 87.047 1.00 46.25 371 LYS A CA 1
ATOM 2990 C C . LYS A 1 371 ? -67.137 21.236 88.555 1.00 46.25 371 LYS A C 1
ATOM 2992 O O . LYS A 1 371 ? -67.985 20.779 89.319 1.00 46.25 371 LYS A O 1
ATOM 2997 N N . GLN A 1 372 ? -66.174 22.048 88.975 1.00 39.03 372 GLN A N 1
ATOM 2998 C CA . GLN A 1 372 ? -66.227 22.823 90.225 1.00 39.03 372 GLN A CA 1
ATOM 2999 C C . GLN A 1 372 ? -65.925 24.278 89.894 1.00 39.03 372 GLN A C 1
ATOM 3001 O O . GLN A 1 372 ? -66.471 25.146 90.609 1.00 39.03 372 GLN A O 1
#

Foldseek 3Di:
DPDDCPDLVSLQVLQVVVVVVLVVVVWDWDQDVLLQKIKTWDDDDDFKIWIFMDHHSGSHTPDTDIGRDPVVVVVVVVVNSVVSNVVVVVVVVVVVDPDDDLQRLLLVLLVVVCCVLFPPWDWDWDKDADPPWIEIEIETEDDAAQVLSCLSQCLLAQWDADPVVRDIGGDARDVVSVGRGTNYYYYDYHYDPVNLVVLQVVQCVVVVRDHPADPVRDHDSSVSCVVCVVPHDPSNVVSVVVVVVVVVVVVVVVVVVVVVVVVVVVVVVVVVVVVVVVVVVVVVVVVVVVVVVVVVVVVVVVVVVVVVVVVVVVVVVVVVVVVVVVVCVVVVVDDDDDDDDDDDDDDPPVVVVVVVPPDDDPVVVVVVPPPD

pLDDT: mean 83.1, std 15.81, range [35.69, 97.44]

Sequence (372 aa):
MNTRMDTKEKRLAWREQALEAARKRGATVTHHPEADSISVSWQSGENRFELTIYDGMAYKPSLCCAFRTAQRMQEALDKHLQNRTAWLASKKNVQGKRKLSGQAQTATAIRETLIKHFPGVKFSVRSSSFSMGNDVTISWTDGPVADLVEHYAQQYAYGRFNAYEDYDYIVAIDSALGCPGAKYVSTSRTISPERRATIEAAAREASGGQLPLNHYRDFYPEQYEREHPELWTEEYRRELDAQREECKARQEWAEAKAAQEGQAHQEWAQHEEAQELQEEQEAEAKEVRAKQEMQDAEAKEAQTRQEEREARIFQARTQEKRREEALASFLGGLLGMEAPKRKPADVIDLAQYRQARDGLTLGEFADRYCKQ

Secondary structure (DSSP, 8-state):
------SHHHHHHHHHHHHHHHHHTT-EEEEETTTTEEEEEEE-STT-EEEEEEETT-SS-SEEEEESSHHHHHHHHHHHHHHHHHHHHHHHHHHT-----HHHHHHHHHHHHHHHHSTT---EEEEEEETTEEEEEEEEESSS-HHHHHHHHGGGB-EEEETTTTEEEEPPPPGGG-S--BSEEEEEEE--HHHHHHHHHHHHHHTTTS----TTS---HHHHHHH-GGGS-HHHHHHHHHHHHHHHHHHHHHHHHHHHHHHHHHHHHHHHHHHHHHHHHHHHHHHHHHHHHHHHHHHHHHHHHHHHHHHHHHHHHHHHHHHHHHHHHHHHTS---------------HHHHHHTTSS--HHHHHTTSS--

Radius of gyration: 59.67 Å; chains: 1; bounding box: 124×56×179 Å